Protein AF-A0A3L7AHS7-F1 (afdb_monomer)

Mean predicted aligned error: 12.75 Å

Solvent-accessible surface area (backbone atoms only — not comparable to full-atom values): 13917 Å² total; per-residue (Å²): 134,84,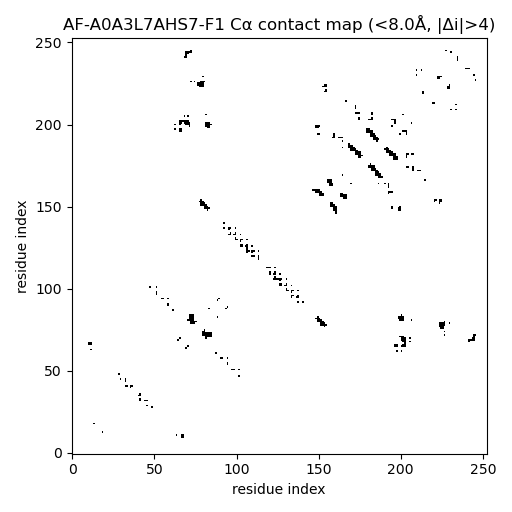80,78,88,81,76,80,73,84,77,75,72,70,52,68,64,58,53,51,54,48,55,50,52,49,52,54,54,53,58,54,49,69,74,46,88,48,68,69,59,32,51,54,49,52,54,53,48,51,52,51,50,54,49,50,50,50,48,50,50,55,59,45,47,20,75,71,63,32,52,26,67,46,90,44,90,57,23,30,27,38,17,48,47,70,67,57,48,45,54,54,50,50,43,41,48,51,48,20,52,54,28,41,52,50,14,51,55,34,41,54,57,19,60,77,64,76,45,93,42,72,62,21,52,53,27,42,52,50,18,52,52,29,45,51,48,40,53,54,48,53,66,45,65,77,46,64,60,33,45,36,36,37,72,69,25,44,33,41,68,92,48,73,46,44,61,89,43,54,68,47,80,46,75,47,88,52,101,66,40,27,24,38,41,36,28,76,84,71,50,74,48,78,45,45,17,84,61,16,34,18,28,35,66,57,54,47,49,56,54,47,51,47,65,77,36,66,90,56,29,73,38,24,41,40,46,66,61,38,49,50,55,53,36,68,76,68,73,50,86,64,79,60,76,55,79,80,75,87,85,79,132

Structure (mmCIF, N/CA/C/O backbone):
data_AF-A0A3L7AHS7-F1
#
_entry.id   AF-A0A3L7AHS7-F1
#
loop_
_atom_site.group_PDB
_atom_site.id
_atom_site.type_symbol
_atom_site.label_atom_id
_atom_site.label_alt_id
_atom_site.label_comp_id
_atom_site.label_asym_id
_atom_site.label_entity_id
_atom_site.label_seq_id
_atom_site.pdbx_PDB_ins_code
_atom_site.Cartn_x
_atom_site.Cartn_y
_atom_site.Cartn_z
_atom_site.occupancy
_atom_site.B_iso_or_equiv
_atom_site.auth_seq_id
_atom_site.auth_comp_id
_atom_site.auth_asym_id
_atom_site.auth_atom_id
_atom_site.pdbx_PDB_model_num
ATOM 1 N N . MET A 1 1 ? -9.188 -30.406 10.734 1.00 31.33 1 MET A N 1
ATOM 2 C CA . MET A 1 1 ? -7.830 -30.246 11.291 1.00 31.33 1 MET A CA 1
ATOM 3 C C . MET A 1 1 ? -7.745 -28.833 11.828 1.00 31.33 1 MET A C 1
ATOM 5 O O . MET A 1 1 ? -7.905 -27.895 11.058 1.00 31.33 1 MET A O 1
ATOM 9 N N . VAL A 1 2 ? -7.681 -28.716 13.152 1.00 26.73 2 VAL A N 1
ATOM 10 C CA . VAL A 1 2 ? -7.675 -27.451 13.897 1.00 26.73 2 VAL A CA 1
ATOM 11 C C . VAL A 1 2 ? -6.313 -26.794 13.678 1.00 26.73 2 VAL A C 1
ATOM 13 O O . VAL A 1 2 ? -5.294 -27.465 13.816 1.00 26.73 2 VAL A O 1
ATOM 16 N N . ALA A 1 3 ? -6.298 -25.534 13.247 1.00 29.81 3 ALA A N 1
ATOM 17 C CA . ALA A 1 3 ? -5.061 -24.788 13.064 1.00 29.81 3 ALA A CA 1
ATOM 18 C C . ALA A 1 3 ? -4.485 -24.452 14.444 1.00 29.81 3 ALA A C 1
ATOM 20 O O . ALA A 1 3 ? -5.167 -23.827 15.249 1.00 29.81 3 ALA A O 1
ATOM 21 N N . GLU A 1 4 ? -3.258 -24.897 14.711 1.00 31.22 4 GLU A N 1
ATOM 22 C CA . GLU A 1 4 ? -2.502 -24.512 15.900 1.00 31.22 4 GLU A CA 1
ATOM 23 C C . GLU A 1 4 ? -2.314 -22.990 15.938 1.00 31.22 4 GLU A C 1
ATOM 25 O O . GLU A 1 4 ? -1.675 -22.390 15.066 1.00 31.22 4 GLU A O 1
ATOM 30 N N . ASP A 1 5 ? -2.873 -22.372 16.974 1.00 37.81 5 ASP A N 1
ATOM 31 C CA . ASP A 1 5 ? -2.559 -21.014 17.383 1.00 37.81 5 ASP A CA 1
ATOM 32 C C . ASP A 1 5 ? -1.106 -20.959 17.871 1.00 37.81 5 ASP A C 1
ATOM 34 O O . ASP A 1 5 ? -0.746 -21.593 18.860 1.00 37.81 5 ASP A O 1
ATOM 38 N N . GLY A 1 6 ? -0.260 -20.172 17.198 1.00 38.62 6 GLY A N 1
ATOM 39 C CA . GLY A 1 6 ? 1.010 -19.726 17.786 1.00 38.62 6 GLY A CA 1
ATOM 40 C C . GLY A 1 6 ? 2.270 -19.842 16.935 1.00 38.62 6 GLY A C 1
ATOM 41 O O . GLY A 1 6 ? 3.293 -19.299 17.347 1.00 38.62 6 GLY A O 1
ATOM 42 N N . VAL A 1 7 ? 2.241 -20.454 15.748 1.00 31.47 7 VAL A N 1
ATOM 43 C CA . VAL A 1 7 ? 3.441 -20.498 14.892 1.00 31.47 7 VAL A CA 1
ATOM 44 C C . VAL A 1 7 ? 3.556 -19.195 14.083 1.00 31.47 7 VAL A C 1
ATOM 46 O O . VAL A 1 7 ? 2.676 -18.915 13.262 1.00 31.47 7 VAL A O 1
ATOM 49 N N . PRO A 1 8 ? 4.609 -18.369 14.270 1.00 37.62 8 PRO A N 1
ATOM 50 C CA . PRO A 1 8 ? 4.843 -17.218 13.406 1.00 37.62 8 PRO A CA 1
ATOM 51 C C . PRO A 1 8 ? 5.055 -17.710 11.971 1.00 37.62 8 PRO A C 1
ATOM 53 O O . PRO A 1 8 ? 5.910 -18.555 11.706 1.00 37.62 8 PRO A O 1
ATOM 56 N N . ALA A 1 9 ? 4.236 -17.206 11.047 1.00 37.50 9 ALA A N 1
ATOM 57 C CA . ALA A 1 9 ? 4.284 -17.601 9.646 1.00 37.50 9 ALA A CA 1
ATOM 58 C C . ALA A 1 9 ? 5.693 -17.375 9.059 1.00 37.50 9 ALA A C 1
ATOM 60 O O . ALA A 1 9 ? 6.327 -16.363 9.374 1.00 37.50 9 ALA A O 1
ATOM 61 N N . PRO A 1 10 ? 6.191 -18.279 8.192 1.00 35.41 10 PRO A N 1
ATOM 62 C CA . PRO A 1 10 ? 7.477 -18.097 7.541 1.00 35.41 10 PRO A CA 1
ATOM 63 C C . PRO A 1 10 ? 7.506 -16.772 6.774 1.00 35.41 10 PRO A C 1
ATOM 65 O O . PRO A 1 10 ? 6.699 -16.510 5.882 1.00 35.41 10 PRO A O 1
ATOM 68 N N . ILE A 1 11 ? 8.471 -15.952 7.175 1.00 39.16 11 ILE A N 1
ATOM 69 C CA . ILE A 1 11 ? 8.783 -14.612 6.695 1.00 39.16 11 ILE A CA 1
ATOM 70 C C . ILE A 1 11 ? 8.988 -14.619 5.177 1.00 39.16 11 ILE A C 1
ATOM 72 O O . ILE A 1 11 ? 9.831 -15.353 4.663 1.00 39.16 11 ILE A O 1
ATOM 76 N N . GLY A 1 12 ? 8.231 -13.769 4.476 1.00 39.84 12 GLY A N 1
ATOM 77 C CA . GLY A 1 12 ? 8.615 -13.154 3.204 1.00 39.84 12 GLY A CA 1
ATOM 78 C C . GLY A 1 12 ? 9.267 -14.067 2.166 1.00 39.84 12 GLY A C 1
ATOM 79 O O . GLY A 1 12 ? 10.351 -13.756 1.678 1.00 39.84 12 GLY A O 1
ATOM 80 N N . LYS A 1 13 ? 8.616 -15.160 1.760 1.00 41.12 13 LYS A N 1
ATOM 81 C CA . LYS A 1 13 ? 8.975 -15.774 0.478 1.00 41.12 13 LYS A CA 1
ATOM 82 C C . LYS A 1 13 ? 8.399 -14.889 -0.622 1.00 41.12 13 LYS A C 1
ATOM 84 O O . LYS A 1 13 ? 7.207 -14.967 -0.914 1.00 41.12 13 LYS A O 1
ATOM 89 N N . LEU A 1 14 ? 9.247 -14.057 -1.239 1.00 47.56 14 LEU A N 1
ATOM 90 C CA . LEU A 1 14 ? 9.031 -13.637 -2.628 1.00 47.56 14 LEU A CA 1
ATOM 91 C C . LEU A 1 14 ? 8.545 -14.879 -3.370 1.00 47.56 14 LEU A C 1
ATOM 93 O O . LEU A 1 14 ? 9.217 -15.913 -3.314 1.00 47.56 14 LEU A O 1
ATOM 97 N N . SER A 1 15 ? 7.354 -14.823 -3.973 1.00 54.66 15 SER A N 1
ATOM 98 C CA . SER A 1 15 ? 6.848 -15.993 -4.691 1.00 54.66 15 SER A CA 1
ATOM 99 C C . SER A 1 15 ? 7.936 -16.415 -5.678 1.00 54.66 15 SER A C 1
ATOM 101 O O . SER A 1 15 ? 8.546 -15.555 -6.313 1.00 54.66 15 SER A O 1
ATOM 103 N N . THR A 1 16 ? 8.246 -17.704 -5.786 1.00 53.75 16 THR A N 1
ATOM 104 C CA . THR A 1 16 ? 9.326 -18.191 -6.659 1.00 53.75 16 THR A CA 1
ATOM 105 C C . THR A 1 16 ? 9.217 -17.607 -8.076 1.00 53.75 16 THR A C 1
ATOM 107 O O . THR A 1 16 ? 10.229 -17.299 -8.694 1.00 53.75 16 THR A O 1
ATOM 110 N N . GLY A 1 17 ? 7.993 -17.322 -8.541 1.00 53.69 17 GLY A N 1
ATOM 111 C CA . GLY A 1 17 ? 7.728 -16.600 -9.787 1.00 53.69 17 GLY A CA 1
ATOM 112 C C . GLY A 1 17 ? 8.247 -15.155 -9.840 1.00 53.69 17 GLY A C 1
ATOM 113 O O . GLY A 1 17 ? 8.768 -14.752 -10.873 1.00 53.69 17 GLY A O 1
ATOM 114 N N . GLN A 1 18 ? 8.180 -14.380 -8.754 1.00 57.81 18 GLN A N 1
ATOM 115 C CA . GLN A 1 18 ? 8.774 -13.035 -8.686 1.00 57.81 18 GLN A CA 1
ATOM 116 C C . GLN A 1 18 ? 10.302 -13.085 -8.757 1.00 57.81 18 GLN A C 1
ATOM 118 O O . GLN A 1 18 ? 10.894 -12.283 -9.473 1.00 57.81 18 GLN A O 1
ATOM 123 N N . TYR A 1 19 ? 10.930 -14.048 -8.073 1.00 58.16 19 TYR A N 1
ATOM 124 C CA . TYR A 1 19 ? 12.378 -14.265 -8.161 1.00 58.16 19 TYR A CA 1
ATOM 125 C C . TYR A 1 19 ? 12.802 -14.666 -9.576 1.00 58.16 19 TYR A C 1
ATOM 127 O O . TYR A 1 19 ? 13.723 -14.075 -10.129 1.00 58.16 19 TYR A O 1
ATOM 135 N N . VAL A 1 20 ? 12.097 -15.621 -10.189 1.00 58.66 20 VAL A N 1
ATOM 136 C CA . VAL A 1 20 ? 12.383 -16.077 -11.556 1.00 58.66 20 VAL A CA 1
ATOM 137 C C . VAL A 1 20 ? 12.212 -14.935 -12.555 1.00 58.66 20 VAL A C 1
ATOM 139 O O . VAL A 1 20 ? 13.116 -14.699 -13.353 1.00 58.66 20 VAL A O 1
ATOM 142 N N . LEU A 1 21 ? 11.113 -14.178 -12.489 1.00 61.97 21 LEU A N 1
ATOM 143 C CA . LEU A 1 21 ? 10.881 -13.025 -13.365 1.00 61.97 21 LEU A CA 1
ATOM 144 C C . LEU A 1 21 ? 12.005 -11.985 -13.222 1.00 61.97 21 LEU A C 1
ATOM 146 O O . LEU A 1 21 ? 12.520 -11.476 -14.215 1.00 61.97 21 LEU A O 1
ATOM 150 N N . PHE A 1 22 ? 12.427 -11.722 -11.987 1.00 63.34 22 PHE A N 1
ATOM 151 C CA . PHE A 1 22 ? 13.470 -10.759 -11.658 1.00 63.34 22 PHE A CA 1
ATOM 152 C C . PHE A 1 22 ? 14.843 -11.174 -12.188 1.00 63.34 22 PHE A C 1
ATOM 154 O O . PHE A 1 22 ? 15.475 -10.419 -12.926 1.00 63.34 22 PHE A O 1
ATOM 161 N N . THR A 1 23 ? 15.278 -12.400 -11.895 1.00 65.06 23 THR A N 1
ATOM 162 C CA . THR A 1 23 ? 16.541 -12.937 -12.412 1.00 65.06 23 THR A CA 1
ATOM 163 C C . THR A 1 23 ? 16.536 -12.953 -13.942 1.00 65.06 23 THR A C 1
ATOM 165 O O . THR A 1 23 ? 17.524 -12.560 -14.560 1.00 65.06 23 THR A O 1
ATOM 168 N N . SER A 1 24 ? 15.404 -13.296 -14.564 1.00 67.75 24 SER A N 1
ATOM 169 C CA . SER A 1 24 ? 15.242 -13.274 -16.024 1.00 67.75 24 SER A CA 1
ATOM 170 C C . SER A 1 24 ? 15.424 -11.870 -16.604 1.00 67.75 24 SER A C 1
ATOM 172 O O . SER A 1 24 ? 16.185 -11.689 -17.554 1.00 67.75 24 SER A O 1
ATOM 174 N N . MET A 1 25 ? 14.771 -10.857 -16.024 1.00 65.69 25 MET A N 1
ATOM 175 C CA . MET A 1 25 ? 14.900 -9.467 -16.477 1.00 65.69 25 MET A CA 1
ATOM 176 C C . MET A 1 25 ? 16.338 -8.956 -16.345 1.00 65.69 25 MET A C 1
ATOM 178 O O . MET A 1 25 ? 16.818 -8.256 -17.236 1.00 65.69 25 MET A O 1
ATOM 182 N N . CYS A 1 26 ? 17.049 -9.342 -15.284 1.00 68.81 26 CYS A N 1
ATOM 183 C CA . CYS A 1 26 ? 18.444 -8.956 -15.086 1.00 68.81 26 CYS A CA 1
ATOM 184 C C . CYS A 1 26 ? 19.386 -9.584 -16.101 1.00 68.81 26 CYS A C 1
ATOM 186 O O . CYS A 1 26 ? 20.237 -8.887 -16.648 1.00 68.81 26 CYS A O 1
ATOM 188 N N . VAL A 1 27 ? 19.214 -10.875 -16.381 1.00 71.88 27 VAL A N 1
ATOM 189 C CA . VAL A 1 27 ? 20.011 -11.578 -17.391 1.00 71.88 27 VAL A CA 1
ATOM 190 C C . VAL A 1 27 ? 19.780 -10.951 -18.766 1.00 71.88 27 VAL A C 1
ATOM 192 O O . VAL A 1 27 ? 20.739 -10.618 -19.458 1.00 71.88 27 VAL A O 1
ATOM 195 N N . VAL A 1 28 ? 18.523 -10.690 -19.133 1.00 69.69 28 VAL A N 1
ATOM 196 C CA . VAL A 1 28 ? 18.167 -10.056 -20.411 1.00 69.69 28 VAL A CA 1
ATOM 197 C C . VAL A 1 28 ? 18.759 -8.645 -20.522 1.00 69.69 28 VAL A C 1
ATOM 199 O O . VAL A 1 28 ? 19.386 -8.312 -21.529 1.00 69.69 28 VAL A O 1
ATOM 202 N N . ALA A 1 29 ? 18.627 -7.819 -19.483 1.00 66.50 29 ALA A N 1
ATOM 203 C CA . ALA A 1 29 ? 19.164 -6.462 -19.478 1.00 66.50 29 ALA A CA 1
ATOM 204 C C . ALA A 1 29 ? 20.703 -6.425 -19.496 1.00 66.50 29 ALA A C 1
ATOM 206 O O . ALA A 1 29 ? 21.277 -5.593 -20.205 1.00 66.50 29 ALA A O 1
ATOM 207 N N . ALA A 1 30 ? 21.375 -7.334 -18.782 1.00 72.19 30 ALA A N 1
ATOM 208 C CA . ALA A 1 30 ? 22.831 -7.458 -18.789 1.00 72.19 30 ALA A CA 1
ATOM 209 C C . ALA A 1 30 ? 23.356 -7.862 -20.175 1.00 72.19 30 ALA A C 1
ATOM 211 O O . ALA A 1 30 ? 24.275 -7.227 -20.696 1.00 72.19 30 ALA A O 1
ATOM 212 N N . VAL A 1 31 ? 22.717 -8.849 -20.816 1.00 74.88 31 VAL A N 1
ATOM 213 C CA . VAL A 1 31 ? 23.038 -9.273 -22.189 1.00 74.88 31 VAL A CA 1
ATOM 214 C C . VAL A 1 31 ? 22.881 -8.107 -23.165 1.00 74.88 31 VAL A C 1
ATOM 216 O O . VAL A 1 31 ? 23.743 -7.899 -24.016 1.00 74.88 31 VAL A O 1
ATOM 219 N N . PHE A 1 32 ? 21.843 -7.279 -23.022 1.00 69.31 32 PHE A N 1
ATOM 220 C CA . PHE A 1 32 ? 21.664 -6.110 -23.884 1.00 69.31 32 PHE A CA 1
ATOM 221 C C . PHE A 1 32 ? 22.742 -5.035 -23.711 1.00 69.31 32 PHE A C 1
ATOM 223 O O . PHE A 1 32 ? 23.161 -4.447 -24.714 1.00 69.31 32 PHE A O 1
ATOM 230 N N . GLY A 1 33 ? 23.230 -4.813 -22.487 1.00 68.56 33 GLY A N 1
ATOM 231 C CA . GLY A 1 33 ? 24.302 -3.852 -22.208 1.00 68.56 33 GLY A CA 1
ATOM 232 C C . GLY A 1 33 ? 25.626 -4.201 -22.897 1.00 68.56 33 GLY A C 1
ATOM 233 O O . GLY A 1 33 ? 26.347 -3.31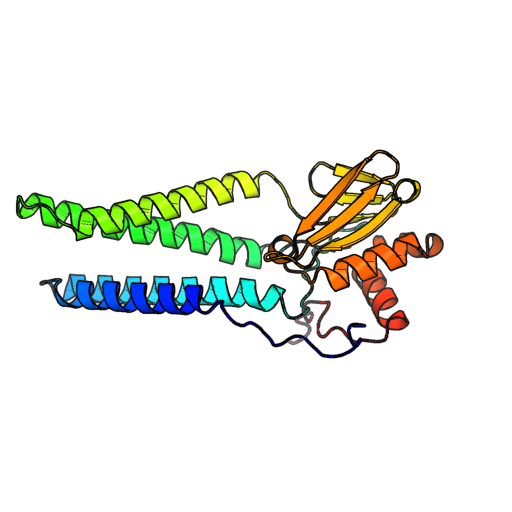0 -23.347 1.00 68.56 33 GLY A O 1
ATOM 234 N N . ILE A 1 34 ? 25.922 -5.495 -23.069 1.00 74.19 34 ILE A N 1
ATOM 235 C CA . ILE A 1 34 ? 27.154 -5.974 -23.724 1.00 74.19 34 ILE A CA 1
ATOM 236 C C . ILE A 1 34 ? 27.220 -5.535 -25.195 1.00 74.19 34 ILE A C 1
ATOM 238 O O . ILE A 1 34 ? 28.292 -5.183 -25.693 1.00 74.19 34 ILE A O 1
ATOM 242 N N . VAL A 1 35 ? 26.073 -5.494 -25.875 1.00 74.69 35 VAL A N 1
ATOM 243 C CA . VAL A 1 35 ? 25.966 -5.259 -27.325 1.00 74.69 35 VAL A CA 1
ATOM 244 C C . VAL A 1 35 ? 25.841 -3.766 -27.679 1.00 74.69 35 VAL A C 1
ATOM 246 O O . VAL A 1 35 ? 25.648 -3.407 -28.840 1.00 74.69 35 VAL A O 1
ATOM 249 N N . ILE A 1 36 ? 25.900 -2.860 -26.700 1.00 73.06 36 ILE A N 1
ATOM 250 C CA . ILE A 1 36 ? 25.983 -1.415 -26.954 1.00 73.06 36 ILE A CA 1
ATOM 251 C C . ILE A 1 36 ? 27.412 -1.106 -27.427 1.00 73.06 36 ILE A C 1
ATOM 253 O O . ILE A 1 36 ? 28.343 -1.428 -26.713 1.00 73.06 36 ILE A O 1
ATOM 257 N N . PRO A 1 37 ? 27.657 -0.504 -28.598 1.00 69.56 37 PRO A N 1
ATOM 258 C CA . PRO A 1 37 ? 29.028 -0.339 -29.101 1.00 69.56 37 PRO A CA 1
ATOM 259 C C . PRO A 1 37 ? 29.807 0.801 -28.422 1.00 69.56 37 PRO A C 1
ATOM 261 O O . PRO A 1 37 ? 31.025 0.725 -28.304 1.00 69.56 37 PRO A O 1
ATOM 264 N N . SER A 1 38 ? 29.125 1.849 -27.949 1.00 79.50 38 SER A N 1
ATOM 265 C CA . SER A 1 38 ? 29.767 3.010 -27.315 1.00 79.50 38 SER A CA 1
ATOM 266 C C . SER A 1 38 ? 30.039 2.770 -25.828 1.00 79.50 38 SER A C 1
ATOM 268 O O . SER A 1 38 ? 29.121 2.445 -25.076 1.00 79.50 38 SER A O 1
A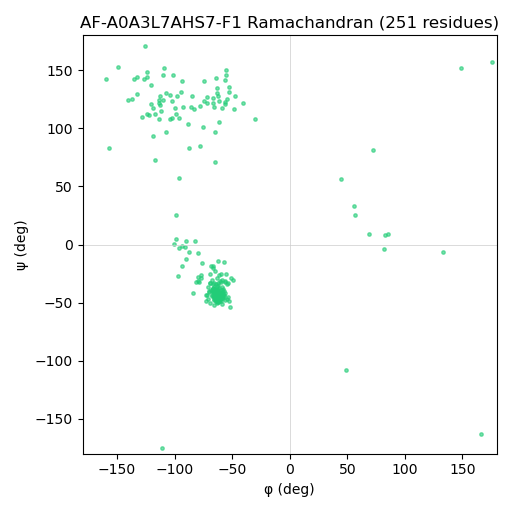TOM 270 N N . ALA A 1 39 ? 31.283 2.991 -25.387 1.00 76.12 39 ALA A N 1
ATOM 271 C CA . ALA A 1 39 ? 31.679 2.874 -23.982 1.00 76.12 39 ALA A CA 1
ATOM 272 C C . ALA A 1 39 ? 30.914 3.854 -23.073 1.00 76.12 39 ALA A C 1
ATOM 274 O O . ALA A 1 39 ? 30.422 3.456 -22.020 1.00 76.12 39 ALA A O 1
ATOM 275 N N . ALA A 1 40 ? 30.722 5.102 -23.512 1.00 71.06 40 ALA A N 1
ATOM 276 C CA . ALA A 1 40 ? 29.949 6.095 -22.763 1.00 71.06 40 ALA A CA 1
ATOM 277 C C . ALA A 1 40 ? 28.473 5.681 -22.613 1.00 71.06 40 ALA A C 1
ATOM 279 O O . ALA A 1 40 ? 27.896 5.783 -21.531 1.00 71.06 40 ALA A O 1
ATOM 280 N N . ALA A 1 41 ? 27.876 5.133 -23.677 1.00 69.19 41 ALA A N 1
ATOM 281 C CA . ALA A 1 41 ? 26.505 4.628 -23.635 1.00 69.19 41 ALA A CA 1
ATOM 282 C C . ALA A 1 41 ? 26.372 3.358 -22.776 1.00 69.19 41 ALA A C 1
ATOM 284 O O . ALA A 1 41 ? 25.352 3.187 -22.112 1.00 69.19 41 ALA A O 1
ATOM 285 N N . LYS A 1 42 ? 27.399 2.493 -22.737 1.00 72.69 42 LYS A N 1
ATOM 286 C CA . LYS A 1 42 ? 27.455 1.347 -21.814 1.00 72.69 42 LYS A CA 1
ATOM 287 C C . LYS A 1 42 ? 27.449 1.807 -20.361 1.00 72.69 42 LYS A C 1
ATOM 289 O O . LYS A 1 42 ? 26.657 1.287 -19.584 1.00 72.69 42 LYS A O 1
ATOM 294 N N . VAL A 1 43 ? 28.298 2.774 -20.004 1.00 74.88 43 VAL A N 1
ATOM 295 C CA . VAL A 1 43 ? 28.374 3.299 -18.631 1.00 74.88 43 VAL A CA 1
ATOM 296 C C . VAL A 1 43 ? 27.020 3.865 -18.211 1.00 74.88 43 VAL A C 1
ATOM 298 O O . VAL A 1 43 ? 26.482 3.439 -17.197 1.00 74.88 43 VAL A O 1
ATOM 301 N N . LEU A 1 44 ? 26.411 4.735 -19.022 1.00 71.06 44 LEU A N 1
ATOM 302 C CA . LEU A 1 44 ? 25.082 5.285 -18.725 1.00 71.06 44 LEU A CA 1
ATOM 303 C C . LEU A 1 44 ? 24.009 4.196 -18.592 1.00 71.06 44 LEU A C 1
ATOM 305 O O . LEU A 1 44 ? 23.197 4.246 -17.669 1.00 71.06 44 LEU A O 1
ATOM 309 N N . TYR A 1 45 ? 24.025 3.194 -19.474 1.00 73.62 45 TYR A N 1
ATOM 310 C CA . TYR A 1 45 ? 23.083 2.078 -19.436 1.00 73.62 45 TYR A CA 1
ATOM 311 C C . TYR A 1 45 ? 23.216 1.244 -18.159 1.00 73.62 45 TYR A C 1
ATOM 313 O O . TYR A 1 45 ? 22.218 1.014 -17.480 1.00 73.62 45 TYR A O 1
ATOM 321 N N . PHE A 1 46 ? 24.431 0.817 -17.805 1.00 75.44 46 PHE A N 1
ATOM 322 C CA . PHE A 1 46 ? 24.658 0.009 -16.607 1.00 75.44 46 PHE A CA 1
ATOM 323 C C . PHE A 1 46 ? 24.376 0.797 -15.324 1.00 75.44 46 PHE A C 1
ATOM 325 O O . PHE A 1 46 ? 23.752 0.251 -14.418 1.00 75.44 46 PHE A O 1
ATOM 332 N N . SER A 1 47 ? 24.728 2.084 -15.262 1.00 72.31 47 SER A N 1
ATOM 333 C CA . SER A 1 47 ? 24.398 2.950 -14.122 1.00 72.31 47 SER A CA 1
ATOM 334 C C . SER A 1 47 ? 22.888 3.090 -13.923 1.00 72.31 47 SER A C 1
ATOM 336 O O . SER A 1 47 ? 22.385 2.912 -12.814 1.00 72.31 47 SER A O 1
ATOM 338 N N . ALA A 1 48 ? 22.140 3.348 -14.999 1.00 68.19 48 ALA A N 1
ATOM 339 C CA . ALA A 1 48 ? 20.684 3.452 -14.939 1.00 68.19 48 ALA A CA 1
ATOM 340 C C . ALA A 1 48 ? 20.009 2.096 -14.659 1.00 68.19 48 ALA A C 1
ATOM 342 O O . ALA A 1 48 ? 19.012 2.047 -13.941 1.00 68.19 48 ALA A O 1
ATOM 343 N N . PHE A 1 49 ? 20.574 0.989 -15.151 1.00 72.25 49 PHE A N 1
ATOM 344 C CA . PHE A 1 49 ? 20.117 -0.362 -14.828 1.00 72.25 49 PHE A CA 1
ATOM 345 C C . PHE A 1 49 ? 20.299 -0.692 -13.339 1.00 72.25 49 PHE A C 1
ATOM 347 O O . PHE A 1 49 ? 19.360 -1.167 -12.703 1.00 72.25 49 PHE A O 1
ATOM 354 N N . VAL A 1 50 ? 21.465 -0.387 -12.760 1.00 74.56 50 VAL A N 1
ATOM 355 C CA . VAL A 1 50 ? 21.737 -0.580 -11.325 1.00 74.56 50 VAL A CA 1
ATOM 356 C C . VAL A 1 50 ? 20.817 0.292 -10.470 1.00 74.56 50 VAL A C 1
ATOM 358 O O . VAL A 1 50 ? 20.239 -0.203 -9.504 1.00 74.56 50 VAL A O 1
ATOM 361 N N . ALA A 1 51 ? 20.618 1.559 -10.842 1.00 68.00 51 ALA A N 1
ATOM 362 C CA . ALA A 1 51 ? 19.708 2.458 -10.133 1.00 68.00 51 ALA A CA 1
ATOM 363 C C . ALA A 1 51 ? 18.255 1.951 -10.165 1.00 68.00 51 ALA A C 1
ATOM 365 O O . ALA A 1 51 ? 17.596 1.893 -9.127 1.00 68.00 51 ALA A O 1
ATOM 366 N N . PHE A 1 52 ? 17.773 1.515 -11.334 1.00 70.56 52 PHE A N 1
ATOM 367 C CA . PHE A 1 52 ? 16.449 0.909 -11.485 1.00 70.56 52 PHE A CA 1
ATOM 368 C C . PHE A 1 52 ? 16.302 -0.355 -10.627 1.00 70.56 52 PHE A C 1
ATOM 370 O O . PHE A 1 52 ? 15.299 -0.528 -9.938 1.00 70.56 52 PHE A O 1
ATOM 377 N N . PHE A 1 53 ? 17.320 -1.214 -10.623 1.00 72.38 53 PHE A N 1
ATOM 378 C CA . PHE A 1 53 ? 17.343 -2.454 -9.855 1.00 72.38 53 PHE A CA 1
ATOM 379 C C . PHE A 1 53 ? 17.305 -2.208 -8.345 1.00 72.38 53 PHE A C 1
ATOM 381 O O . PHE A 1 53 ? 16.491 -2.807 -7.642 1.00 72.38 53 PHE A O 1
ATOM 388 N N . TYR A 1 54 ? 18.132 -1.285 -7.851 1.00 68.00 54 TYR A N 1
ATOM 389 C CA . TYR A 1 54 ? 18.158 -0.897 -6.442 1.00 68.00 54 TYR A CA 1
ATOM 390 C C . TYR A 1 54 ? 16.799 -0.359 -5.986 1.00 68.00 54 TYR A C 1
ATOM 392 O O . TYR A 1 54 ? 16.263 -0.760 -4.952 1.00 68.00 54 TYR A O 1
ATOM 400 N N . LEU A 1 55 ? 16.198 0.495 -6.809 1.00 66.38 55 LEU A N 1
ATOM 401 C CA . LEU A 1 55 ? 14.905 1.095 -6.536 1.00 66.38 55 LEU A CA 1
ATOM 402 C C . LEU A 1 55 ? 13.778 0.044 -6.552 1.00 66.38 55 LEU A C 1
ATOM 404 O O . LEU A 1 55 ? 12.894 0.069 -5.700 1.00 66.38 55 LEU A O 1
ATOM 408 N N . PHE A 1 56 ? 13.840 -0.941 -7.448 1.00 69.62 56 PHE A N 1
ATOM 409 C CA . PHE A 1 56 ? 12.875 -2.042 -7.502 1.00 69.62 56 PHE A CA 1
ATOM 410 C C . PHE A 1 56 ? 13.005 -3.010 -6.311 1.00 69.62 56 PHE A C 1
ATOM 412 O O . PHE A 1 56 ? 11.989 -3.417 -5.743 1.00 69.62 56 PHE A O 1
ATOM 419 N N . ILE A 1 57 ? 14.232 -3.330 -5.874 1.00 70.50 57 ILE A N 1
ATOM 420 C CA . ILE A 1 57 ? 14.481 -4.088 -4.633 1.00 70.50 57 ILE A CA 1
ATOM 421 C C . ILE A 1 57 ? 13.890 -3.352 -3.438 1.00 70.50 57 ILE A C 1
ATOM 423 O O . ILE A 1 57 ? 13.212 -3.965 -2.616 1.00 70.50 57 ILE A O 1
ATOM 427 N N . LEU A 1 58 ? 14.110 -2.042 -3.351 1.00 66.44 58 LEU A N 1
ATOM 428 C CA . LEU A 1 58 ? 13.600 -1.220 -2.264 1.00 66.44 58 LEU A CA 1
ATOM 429 C C . LEU A 1 58 ? 12.065 -1.249 -2.206 1.00 66.44 58 LEU A C 1
ATOM 431 O O . LEU A 1 58 ? 11.496 -1.437 -1.133 1.00 66.44 58 LEU A O 1
ATOM 435 N N . LEU A 1 59 ? 11.387 -1.160 -3.356 1.00 65.94 59 LEU A N 1
ATOM 436 C CA . LEU A 1 59 ? 9.927 -1.295 -3.449 1.00 65.94 59 LEU A CA 1
ATOM 437 C C . LEU A 1 59 ? 9.429 -2.662 -2.964 1.00 65.94 59 LEU A C 1
ATOM 439 O O . LEU A 1 59 ? 8.424 -2.741 -2.254 1.00 65.94 59 LEU A O 1
ATOM 443 N N . ILE A 1 60 ? 10.114 -3.741 -3.345 1.00 67.44 60 ILE A N 1
ATOM 444 C CA . ILE A 1 60 ? 9.782 -5.102 -2.905 1.00 67.44 60 ILE A CA 1
ATOM 445 C C . ILE A 1 60 ? 10.010 -5.249 -1.401 1.00 67.44 60 ILE A C 1
ATOM 447 O O . ILE A 1 60 ? 9.139 -5.758 -0.700 1.00 67.44 60 ILE A O 1
ATOM 451 N N . TYR A 1 61 ? 11.153 -4.782 -0.901 1.00 65.75 61 TYR A N 1
ATOM 452 C CA . TYR A 1 61 ? 11.495 -4.823 0.515 1.00 65.75 61 TYR A CA 1
ATOM 453 C C . TYR A 1 61 ? 10.452 -4.087 1.359 1.00 65.75 61 TYR A C 1
ATOM 455 O O . TYR A 1 61 ? 9.962 -4.651 2.334 1.00 65.75 61 TYR A O 1
ATOM 463 N N . ILE A 1 62 ? 10.040 -2.883 0.945 1.00 61.81 62 ILE A N 1
ATOM 464 C CA . ILE A 1 62 ? 8.974 -2.121 1.608 1.00 61.81 62 ILE A CA 1
ATOM 465 C C . ILE A 1 62 ? 7.665 -2.922 1.606 1.00 61.81 62 ILE A C 1
ATOM 467 O O . ILE A 1 62 ? 7.058 -3.089 2.659 1.00 61.81 62 ILE A O 1
ATOM 471 N N . ASN A 1 63 ? 7.251 -3.478 0.461 1.00 60.59 63 ASN A N 1
ATOM 472 C CA . ASN A 1 63 ? 6.016 -4.267 0.375 1.00 60.59 63 ASN A CA 1
ATOM 473 C C . ASN A 1 63 ? 6.047 -5.539 1.245 1.00 60.59 63 ASN A C 1
ATOM 475 O O . ASN A 1 63 ? 5.018 -5.923 1.799 1.00 60.59 63 ASN A O 1
ATOM 479 N N . ASN A 1 64 ? 7.207 -6.184 1.374 1.00 59.53 64 ASN A N 1
ATOM 480 C CA . ASN A 1 64 ? 7.378 -7.384 2.193 1.00 59.53 64 ASN A CA 1
ATOM 481 C C . ASN A 1 64 ? 7.496 -7.057 3.689 1.00 59.53 64 ASN A C 1
ATOM 483 O O . ASN A 1 64 ? 7.008 -7.825 4.512 1.00 59.53 64 ASN A O 1
ATOM 487 N N . ARG A 1 65 ? 8.077 -5.906 4.059 1.00 57.19 65 ARG A N 1
ATOM 488 C CA . ARG A 1 65 ? 8.113 -5.410 5.447 1.00 57.19 65 ARG A CA 1
ATOM 489 C C . ARG A 1 65 ? 6.714 -5.220 6.026 1.00 57.19 65 ARG A C 1
ATOM 491 O O . ARG A 1 65 ? 6.507 -5.588 7.175 1.00 57.19 65 ARG A O 1
ATOM 498 N N . VAL A 1 66 ? 5.749 -4.772 5.217 1.00 51.84 66 VAL A N 1
ATOM 499 C CA . VAL A 1 66 ? 4.328 -4.651 5.609 1.00 51.84 66 VAL A CA 1
ATOM 500 C C . VAL A 1 66 ? 3.764 -5.968 6.157 1.00 51.84 66 VAL A C 1
ATOM 502 O O . VAL A 1 66 ? 2.898 -5.969 7.026 1.00 51.84 66 VAL A O 1
ATOM 505 N N . GLN A 1 67 ? 4.238 -7.103 5.637 1.00 50.31 67 GLN A N 1
ATOM 506 C CA . GLN A 1 67 ? 3.764 -8.432 6.028 1.00 50.31 67 GLN A CA 1
ATOM 507 C C . GLN A 1 67 ? 4.376 -8.919 7.352 1.00 50.31 67 GLN A C 1
ATOM 509 O O . GLN A 1 67 ? 3.967 -9.963 7.851 1.00 50.31 67 GLN A O 1
ATOM 514 N N . LEU A 1 68 ? 5.346 -8.189 7.920 1.00 48.72 68 LEU A N 1
ATOM 515 C CA . LEU A 1 68 ? 6.119 -8.584 9.104 1.00 48.72 68 LEU A CA 1
ATOM 516 C C . LEU A 1 68 ? 5.625 -7.949 10.414 1.00 48.72 68 LEU A C 1
ATOM 518 O O . LEU A 1 68 ? 6.402 -7.819 11.356 1.00 48.72 68 LEU A O 1
ATOM 522 N N . GLY A 1 69 ? 4.348 -7.568 10.499 1.00 47.75 69 GLY A N 1
ATOM 523 C CA . GLY A 1 69 ? 3.760 -7.073 11.750 1.00 47.75 69 GLY A CA 1
ATOM 524 C C . GLY A 1 69 ? 4.019 -5.593 12.047 1.00 47.75 69 GLY A C 1
ATOM 525 O O . GLY A 1 69 ? 3.691 -5.131 13.134 1.00 47.75 69 GLY A O 1
ATOM 526 N N . THR A 1 70 ? 4.598 -4.833 11.113 1.00 52.41 70 THR A N 1
ATOM 527 C CA . THR A 1 70 ? 4.760 -3.379 11.272 1.00 52.41 70 THR A CA 1
ATOM 528 C C . THR A 1 70 ? 3.424 -2.672 11.080 1.00 52.41 70 THR A C 1
ATOM 530 O O . THR A 1 70 ? 2.670 -3.037 10.178 1.00 52.41 70 THR A O 1
ATOM 533 N N . VAL A 1 71 ? 3.150 -1.648 11.887 1.00 56.72 71 VAL A N 1
ATOM 534 C CA . VAL A 1 71 ? 1.947 -0.813 11.798 1.00 56.72 71 VAL A CA 1
ATOM 535 C C . VAL A 1 71 ? 2.360 0.597 11.400 1.00 56.72 71 VAL A C 1
ATOM 537 O O . VAL A 1 71 ? 3.169 1.225 12.071 1.00 56.72 71 VAL A O 1
ATOM 540 N N . SER A 1 72 ? 1.789 1.118 10.319 1.00 61.12 72 SER A N 1
ATOM 541 C CA . SER A 1 72 ? 1.946 2.520 9.939 1.00 61.12 72 SER A CA 1
ATOM 542 C C . SER A 1 72 ? 0.750 3.316 10.454 1.00 61.12 72 SER A C 1
ATOM 544 O O . SER A 1 72 ? -0.374 3.184 9.954 1.00 61.12 72 SER A O 1
ATOM 546 N N . VAL A 1 73 ? 0.998 4.136 11.473 1.00 59.62 73 VAL A N 1
ATOM 547 C CA . VAL A 1 73 ? 0.011 5.036 12.074 1.00 59.62 73 VAL A CA 1
ATOM 548 C C . VAL A 1 73 ? 0.302 6.450 11.593 1.00 59.62 73 VAL A C 1
ATOM 550 O O . VAL A 1 73 ? 1.435 6.918 11.664 1.00 59.62 73 VAL A O 1
ATOM 553 N N . VAL A 1 74 ? -0.714 7.140 11.081 1.00 60.28 74 VAL A N 1
ATOM 554 C CA . VAL A 1 74 ? -0.614 8.568 10.763 1.00 60.28 74 VAL A CA 1
ATOM 555 C C . VAL A 1 74 ? -1.348 9.324 11.854 1.00 60.28 74 VAL A C 1
ATOM 557 O O . VAL A 1 74 ? -2.576 9.287 11.908 1.00 60.28 74 VAL A O 1
ATOM 560 N N . GLN A 1 75 ? -0.606 10.003 12.722 1.00 61.06 75 GLN A N 1
ATOM 561 C CA . GLN A 1 75 ? -1.202 10.811 13.777 1.00 61.06 75 GLN A CA 1
ATOM 562 C C . GLN A 1 75 ? -1.953 11.998 13.160 1.00 61.06 75 GLN A C 1
ATOM 564 O O . GLN A 1 75 ? -1.393 12.800 12.410 1.00 61.06 75 GLN A O 1
ATOM 569 N N . LYS A 1 76 ? -3.250 12.096 13.452 1.00 60.72 76 LYS A N 1
ATOM 570 C CA . LYS A 1 76 ? -4.075 13.271 13.168 1.00 60.72 76 LYS A CA 1
ATOM 571 C C . LYS A 1 76 ? -4.938 13.510 14.400 1.00 60.72 76 LYS A C 1
ATOM 573 O O . LYS A 1 76 ? -5.622 12.584 14.826 1.00 60.72 76 LYS A O 1
ATOM 578 N N . MET A 1 77 ? -4.886 14.720 14.964 1.00 58.72 77 MET A N 1
ATOM 579 C CA . MET A 1 77 ? -5.637 15.069 16.178 1.00 58.72 77 MET A CA 1
ATOM 580 C C . MET A 1 77 ? -7.099 14.611 16.074 1.00 58.72 77 MET A C 1
ATOM 582 O O . MET A 1 77 ? -7.767 14.914 15.082 1.00 58.72 77 MET A O 1
ATOM 586 N N . GLY A 1 78 ? -7.571 13.873 17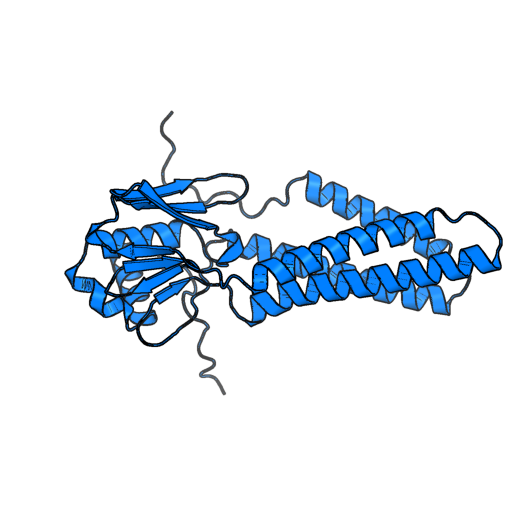.083 1.00 67.12 78 GLY A N 1
ATOM 587 C CA . GLY A 1 78 ? -8.958 13.411 17.167 1.00 67.12 78 GLY A CA 1
ATOM 588 C C . GLY A 1 78 ? -9.274 12.102 16.432 1.00 67.12 78 GLY A C 1
ATOM 589 O O . GLY A 1 78 ? -10.451 11.772 16.293 1.00 67.12 78 GLY A O 1
ATOM 590 N N . SER A 1 79 ? -8.277 11.362 15.927 1.00 79.19 79 SER A N 1
ATOM 591 C CA . SER A 1 79 ? -8.519 10.057 15.294 1.00 79.19 79 SER A CA 1
ATOM 592 C C . SER A 1 79 ? -7.284 9.156 15.237 1.00 79.19 79 SER A C 1
ATOM 594 O O . SER A 1 79 ? -6.195 9.612 14.879 1.00 79.19 79 SER A O 1
ATOM 596 N N . LEU A 1 80 ? -7.473 7.852 15.435 1.00 83.25 80 LEU A N 1
ATOM 597 C CA . LEU A 1 80 ? -6.459 6.838 15.154 1.00 83.25 80 LEU A CA 1
ATOM 598 C C . LEU A 1 80 ? -6.547 6.433 13.679 1.00 83.25 80 LEU A C 1
ATOM 600 O O . LEU A 1 80 ? -7.570 5.915 13.229 1.00 83.25 80 LEU A O 1
ATOM 604 N N . ARG A 1 81 ? -5.478 6.649 12.906 1.00 82.38 81 ARG A N 1
ATOM 605 C CA . ARG A 1 81 ? -5.465 6.337 11.470 1.00 82.38 81 ARG A CA 1
ATOM 606 C C . ARG A 1 81 ? -4.389 5.327 11.098 1.00 82.38 81 ARG A C 1
ATOM 608 O O . ARG A 1 81 ? -3.200 5.611 11.198 1.00 82.38 81 ARG A O 1
ATOM 615 N N . PHE A 1 82 ? -4.816 4.206 10.523 1.00 81.25 82 PHE A N 1
ATOM 616 C CA . PHE A 1 82 ? -3.947 3.256 9.832 1.00 81.25 82 PHE A CA 1
ATOM 617 C C . PHE A 1 82 ? -3.823 3.661 8.367 1.00 81.25 82 PHE A C 1
ATOM 619 O O . PHE A 1 82 ? -4.742 3.458 7.568 1.00 81.25 82 PHE A O 1
ATOM 626 N N . ALA A 1 83 ? -2.696 4.258 8.001 1.00 74.31 83 ALA A N 1
ATOM 627 C CA . ALA A 1 83 ? -2.422 4.682 6.637 1.00 74.31 83 ALA A CA 1
ATOM 628 C C . ALA A 1 83 ? -0.925 4.613 6.351 1.00 74.31 83 ALA A C 1
ATOM 630 O O . ALA A 1 83 ? -0.096 4.785 7.243 1.00 74.31 83 ALA A O 1
ATOM 631 N N . GLN A 1 84 ? -0.581 4.411 5.081 1.00 69.19 84 GLN A N 1
ATOM 632 C CA . GLN A 1 84 ? 0.808 4.427 4.650 1.00 69.19 84 GLN A CA 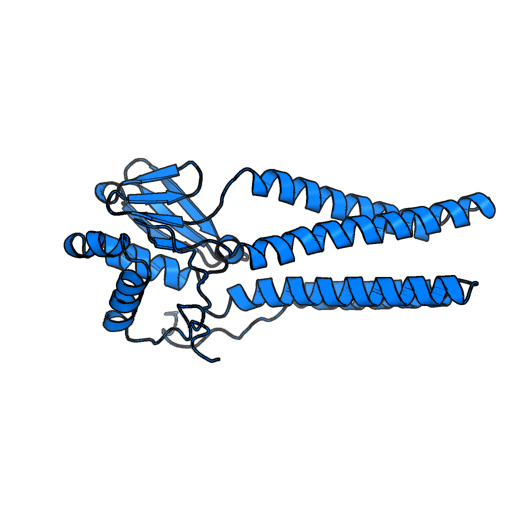1
ATOM 633 C C . GLN A 1 84 ? 1.412 5.819 4.893 1.00 69.19 84 GLN A C 1
ATOM 635 O O . GLN A 1 84 ? 0.817 6.821 4.483 1.00 69.19 84 GLN A O 1
ATOM 640 N N . SER A 1 85 ? 2.585 5.875 5.529 1.00 64.94 85 SER A N 1
ATOM 641 C CA . SER A 1 85 ? 3.320 7.125 5.757 1.00 64.94 85 SER A CA 1
ATOM 642 C C . SER A 1 85 ? 3.573 7.885 4.450 1.00 64.94 85 SER A C 1
ATOM 644 O O . SER A 1 85 ? 3.719 7.279 3.385 1.00 64.94 85 SER A O 1
ATOM 646 N N . TRP A 1 86 ? 3.654 9.218 4.523 1.00 62.03 86 TRP A N 1
ATOM 647 C CA . TRP A 1 86 ? 3.958 10.070 3.365 1.00 62.03 86 TRP A CA 1
ATOM 648 C C . TRP A 1 86 ? 5.248 9.634 2.659 1.00 62.03 86 TRP A C 1
ATOM 650 O O . TRP A 1 86 ? 5.259 9.464 1.442 1.00 62.03 86 TRP A O 1
ATOM 660 N N . LEU A 1 87 ? 6.306 9.353 3.426 1.00 59.56 87 LEU A N 1
ATOM 661 C CA . LEU A 1 87 ? 7.579 8.874 2.888 1.00 59.56 87 LEU A CA 1
ATOM 662 C C . LEU A 1 87 ? 7.432 7.507 2.203 1.00 59.56 87 LEU A C 1
ATOM 664 O O . LEU A 1 87 ? 7.970 7.299 1.119 1.00 59.56 87 LEU A O 1
ATOM 668 N N . GLY A 1 88 ? 6.651 6.591 2.784 1.00 63.41 88 GLY A N 1
ATOM 669 C CA . GLY A 1 88 ? 6.354 5.298 2.174 1.00 63.41 88 GLY A CA 1
ATOM 670 C C . GLY A 1 88 ? 5.570 5.434 0.867 1.00 63.41 88 GLY A C 1
ATOM 671 O O . GLY A 1 88 ? 5.844 4.707 -0.088 1.00 63.41 88 GLY A O 1
ATOM 672 N N . GLN A 1 89 ? 4.612 6.362 0.802 1.00 66.75 89 GLN A N 1
ATOM 673 C CA . GLN A 1 89 ? 3.875 6.676 -0.425 1.00 66.75 89 GLN A CA 1
ATOM 674 C C . GLN A 1 89 ? 4.804 7.284 -1.481 1.00 66.75 89 GLN A C 1
ATOM 676 O O . GLN A 1 89 ? 4.783 6.843 -2.627 1.00 66.75 89 GLN A O 1
ATOM 681 N N . LEU A 1 90 ? 5.664 8.230 -1.099 1.00 65.19 90 LEU A N 1
ATOM 682 C CA . LEU A 1 90 ? 6.611 8.889 -1.996 1.00 65.19 90 LEU A CA 1
ATOM 683 C C . LEU A 1 90 ? 7.647 7.909 -2.550 1.00 65.19 90 LEU A C 1
ATOM 685 O O . LEU A 1 90 ? 7.888 7.904 -3.750 1.00 65.19 90 LEU A O 1
ATOM 689 N N . MET A 1 91 ? 8.190 7.018 -1.723 1.00 65.12 91 MET A N 1
ATOM 690 C CA . MET A 1 91 ? 9.098 5.959 -2.177 1.00 65.12 91 MET A CA 1
ATOM 691 C C . MET A 1 91 ? 8.397 4.998 -3.137 1.00 65.12 91 MET A C 1
ATOM 693 O O . MET A 1 91 ? 8.934 4.668 -4.195 1.00 65.12 91 MET A O 1
ATOM 697 N N . ARG A 1 92 ? 7.165 4.586 -2.808 1.00 67.00 92 ARG A N 1
ATOM 698 C CA . ARG A 1 92 ? 6.391 3.655 -3.635 1.00 67.00 92 ARG A CA 1
ATOM 699 C C . ARG A 1 92 ? 6.018 4.249 -4.988 1.00 67.00 92 ARG A C 1
ATOM 701 O O . ARG A 1 92 ? 6.179 3.593 -6.011 1.00 67.00 92 ARG A O 1
ATOM 708 N N . TYR A 1 93 ? 5.509 5.473 -4.995 1.00 73.06 93 TYR A N 1
ATOM 709 C CA . TYR A 1 93 ? 5.005 6.138 -6.193 1.00 73.06 93 TYR A CA 1
ATOM 710 C C . TYR A 1 93 ? 6.115 6.821 -6.985 1.00 73.06 93 TYR A C 1
ATOM 712 O O . TYR A 1 93 ? 6.175 6.663 -8.201 1.00 73.06 93 TYR A O 1
ATOM 720 N N . GLY A 1 94 ? 7.042 7.492 -6.304 1.00 68.88 94 GLY A N 1
ATOM 721 C CA . GLY A 1 94 ? 8.243 8.063 -6.906 1.00 68.88 94 GLY A CA 1
ATOM 722 C C . GLY A 1 94 ? 9.079 6.993 -7.596 1.00 68.88 94 GLY A C 1
ATOM 723 O O . GLY A 1 94 ? 9.535 7.202 -8.714 1.00 68.88 94 GLY A O 1
ATOM 724 N N . GLY A 1 95 ? 9.169 5.797 -7.012 1.00 71.44 95 GLY A N 1
ATOM 725 C CA . GLY A 1 95 ? 9.831 4.669 -7.648 1.00 71.44 95 GLY A CA 1
ATOM 726 C C . GLY A 1 95 ? 9.209 4.229 -8.978 1.00 71.44 95 GLY A C 1
ATOM 727 O O . GLY A 1 95 ? 9.916 3.993 -9.957 1.00 71.44 95 GLY A O 1
ATOM 728 N N . VAL A 1 96 ? 7.877 4.170 -9.040 1.00 75.19 96 VAL A N 1
ATOM 729 C CA . VAL A 1 96 ? 7.142 3.838 -10.273 1.00 75.19 96 VAL A CA 1
ATOM 730 C C . VAL A 1 96 ? 7.343 4.920 -11.339 1.00 75.19 96 VAL A C 1
ATOM 732 O O . VAL A 1 96 ? 7.554 4.589 -12.505 1.00 75.19 96 VAL A O 1
ATOM 735 N N . VAL A 1 97 ? 7.342 6.197 -10.945 1.00 78.62 97 VAL A N 1
ATOM 736 C CA . VAL A 1 97 ? 7.597 7.329 -11.852 1.00 78.62 97 VAL A CA 1
ATOM 737 C C . VAL A 1 97 ? 9.025 7.289 -12.395 1.00 78.62 97 VAL A C 1
ATOM 739 O O . VAL A 1 97 ? 9.214 7.398 -13.604 1.00 78.62 97 VAL A O 1
ATOM 742 N N . VAL A 1 98 ? 10.027 7.063 -11.539 1.00 77.31 98 VAL A N 1
ATOM 743 C CA . VAL A 1 98 ? 11.425 6.910 -11.972 1.00 77.31 98 VAL A CA 1
ATOM 744 C C . VAL A 1 98 ? 11.548 5.743 -12.951 1.00 77.31 98 VAL A C 1
ATOM 746 O O . VAL A 1 98 ? 12.124 5.913 -14.021 1.00 77.31 98 VAL A O 1
ATOM 749 N N . GLY A 1 99 ? 10.931 4.595 -12.655 1.00 73.62 99 GLY A N 1
ATOM 750 C CA . GLY A 1 99 ? 10.892 3.449 -13.567 1.00 73.62 99 GLY A CA 1
ATOM 751 C C . GLY A 1 99 ? 10.283 3.777 -14.935 1.00 73.62 99 GLY A C 1
ATOM 752 O O . GLY A 1 99 ? 10.850 3.402 -15.965 1.00 73.62 99 GLY A O 1
ATOM 753 N N . ALA A 1 100 ? 9.176 4.525 -14.969 1.00 80.62 100 ALA A N 1
ATOM 754 C CA . ALA A 1 100 ? 8.544 4.981 -16.209 1.00 80.62 100 ALA A CA 1
ATOM 755 C C . ALA A 1 100 ? 9.468 5.898 -17.019 1.00 80.62 100 ALA A C 1
ATOM 757 O O . ALA A 1 100 ? 9.654 5.692 -18.220 1.00 80.62 100 ALA A O 1
ATOM 758 N N . VAL A 1 101 ? 10.104 6.872 -16.368 1.00 78.12 101 VAL A N 1
ATOM 759 C CA . VAL A 1 101 ? 11.034 7.801 -17.023 1.00 78.12 101 VAL A CA 1
ATOM 760 C C . VAL A 1 101 ? 12.251 7.050 -17.564 1.00 78.12 101 VAL A C 1
ATOM 762 O O . VAL A 1 101 ? 12.578 7.190 -18.741 1.00 78.12 101 VAL A O 1
ATOM 765 N N . THR A 1 102 ? 12.885 6.195 -16.760 1.00 76.25 102 THR A N 1
ATOM 766 C CA . THR A 1 102 ? 14.070 5.426 -17.166 1.00 76.25 102 THR A CA 1
ATOM 767 C C . THR A 1 102 ? 13.777 4.507 -18.351 1.00 76.25 102 THR A C 1
ATOM 769 O O . THR A 1 102 ? 14.528 4.496 -19.326 1.00 76.25 102 THR A O 1
ATOM 772 N N . THR A 1 103 ? 12.666 3.767 -18.315 1.00 76.38 103 THR A N 1
ATOM 773 C CA . THR A 1 103 ? 12.276 2.881 -19.427 1.00 76.38 103 THR A CA 1
ATOM 774 C C . THR A 1 103 ? 11.918 3.660 -20.692 1.00 76.38 103 THR A C 1
ATOM 776 O O . THR A 1 103 ? 12.270 3.224 -21.786 1.00 76.38 103 THR A O 1
ATOM 779 N N . THR A 1 104 ? 11.323 4.849 -20.560 1.00 79.56 104 THR A N 1
ATOM 780 C CA . THR A 1 104 ? 11.047 5.753 -21.691 1.00 79.56 104 THR A CA 1
ATOM 781 C C . THR A 1 104 ? 12.336 6.277 -22.326 1.00 79.56 104 THR A C 1
ATOM 783 O O . THR A 1 104 ? 12.468 6.256 -23.549 1.00 79.56 104 THR A O 1
ATOM 786 N N . VAL A 1 105 ? 13.321 6.687 -21.519 1.00 78.12 105 VAL A N 1
ATOM 787 C CA . VAL A 1 105 ? 14.639 7.117 -22.017 1.00 78.12 105 VAL A CA 1
ATOM 788 C C . VAL A 1 105 ? 15.323 5.979 -22.774 1.00 78.12 105 VAL A C 1
ATOM 790 O O . VAL A 1 105 ? 15.828 6.185 -23.877 1.00 78.12 105 VAL A O 1
ATOM 793 N N . PHE A 1 106 ? 15.292 4.756 -22.240 1.00 74.81 106 PHE A N 1
ATOM 794 C CA . PHE A 1 106 ? 15.852 3.598 -22.937 1.00 74.81 106 PHE A CA 1
ATOM 795 C C . PHE A 1 106 ? 15.108 3.249 -24.225 1.00 74.81 106 PHE A C 1
ATOM 797 O O . PHE A 1 106 ? 15.758 2.918 -25.219 1.00 74.81 106 PHE A O 1
ATOM 804 N N . ALA A 1 107 ? 13.779 3.371 -24.248 1.00 78.88 107 ALA A N 1
ATOM 805 C CA . ALA A 1 107 ? 12.992 3.201 -25.464 1.00 78.88 107 ALA A CA 1
ATOM 806 C C . ALA A 1 107 ? 13.406 4.224 -26.527 1.00 78.88 107 ALA A C 1
ATOM 808 O O . ALA A 1 107 ? 13.695 3.842 -27.658 1.00 78.88 107 ALA A O 1
ATOM 809 N N . PHE A 1 108 ? 13.538 5.498 -26.150 1.00 78.94 108 PHE A N 1
ATOM 810 C CA . PHE A 1 108 ? 13.965 6.561 -27.056 1.00 78.94 108 PHE A CA 1
ATOM 811 C C . PHE A 1 108 ? 15.366 6.309 -27.631 1.00 78.94 108 PHE A C 1
ATOM 813 O O . PHE A 1 108 ? 15.559 6.373 -28.843 1.00 78.94 108 PHE A O 1
ATOM 820 N N . LEU A 1 109 ? 16.342 5.940 -26.794 1.00 76.69 109 LEU A N 1
ATOM 821 C CA . LEU A 1 109 ? 17.697 5.600 -27.249 1.00 76.69 109 LEU A CA 1
ATOM 822 C C . LEU A 1 109 ? 17.704 4.375 -28.182 1.00 76.69 109 LEU A C 1
ATOM 824 O O . LEU A 1 109 ? 18.430 4.336 -29.182 1.00 76.69 109 LEU A O 1
ATOM 828 N N . ALA A 1 110 ? 16.879 3.370 -27.885 1.00 75.25 110 ALA A N 1
ATOM 829 C CA . ALA A 1 110 ? 16.758 2.168 -28.699 1.00 75.25 110 ALA A CA 1
ATOM 830 C C . ALA A 1 110 ? 16.057 2.429 -30.046 1.00 75.25 110 ALA A C 1
ATOM 832 O O . ALA A 1 110 ? 16.464 1.845 -31.048 1.00 75.25 110 ALA A O 1
ATOM 833 N N . ILE A 1 111 ? 15.051 3.309 -30.092 1.00 78.88 111 ILE A N 1
ATOM 834 C CA . ILE A 1 111 ? 14.369 3.731 -31.328 1.00 78.88 111 ILE A CA 1
ATOM 835 C C . ILE A 1 111 ? 15.311 4.569 -32.191 1.00 78.88 111 ILE A C 1
ATOM 837 O O . ILE A 1 111 ? 15.504 4.250 -33.362 1.00 78.88 111 ILE A O 1
ATOM 841 N N . SER A 1 112 ? 15.956 5.584 -31.613 1.00 71.69 112 SER A N 1
ATOM 842 C CA . SER A 1 112 ? 16.877 6.470 -32.335 1.00 71.69 112 SER A CA 1
ATOM 843 C C . SER A 1 112 ? 18.041 5.693 -32.953 1.00 71.69 112 SER A C 1
ATOM 845 O O . SER A 1 112 ? 18.386 5.893 -34.115 1.00 71.69 112 SER A O 1
ATOM 847 N N . SER A 1 113 ? 18.610 4.727 -32.224 1.00 71.94 113 SER A N 1
ATOM 848 C CA . SER A 1 113 ? 19.663 3.861 -32.774 1.00 71.94 113 SER A CA 1
ATOM 849 C C . SER A 1 113 ? 19.175 2.916 -33.882 1.00 71.94 113 SER A C 1
ATOM 851 O O . SER A 1 113 ? 19.947 2.599 -34.787 1.00 71.94 113 SER A O 1
ATOM 853 N N . ALA A 1 114 ? 17.913 2.483 -33.843 1.00 73.06 114 ALA A N 1
ATOM 854 C CA . ALA A 1 114 ? 17.299 1.647 -34.874 1.00 73.06 114 ALA A CA 1
ATOM 855 C C . ALA A 1 114 ? 17.007 2.433 -36.159 1.00 73.06 114 ALA A C 1
ATOM 857 O O . ALA A 1 114 ? 17.325 1.964 -37.252 1.00 73.06 114 ALA A O 1
ATOM 858 N N . GLN A 1 115 ? 16.469 3.651 -36.018 1.00 71.56 115 GLN A N 1
ATOM 859 C CA . GLN A 1 115 ? 16.198 4.568 -37.127 1.00 71.56 115 GLN A CA 1
ATOM 860 C C . GLN A 1 115 ? 17.475 4.921 -37.888 1.00 71.56 115 GLN A C 1
ATOM 862 O O . GLN A 1 115 ? 17.502 4.802 -39.108 1.00 71.56 115 GLN A O 1
ATOM 867 N N . VAL A 1 116 ? 18.559 5.258 -37.178 1.00 71.50 116 VAL A N 1
ATOM 868 C CA . VAL A 1 116 ? 19.867 5.552 -37.797 1.00 71.50 116 VAL A CA 1
ATOM 869 C C . VAL A 1 116 ? 20.404 4.360 -38.595 1.00 71.50 116 VAL A C 1
ATOM 871 O O . VAL A 1 116 ? 21.076 4.541 -39.604 1.00 71.50 116 VAL A O 1
ATOM 874 N N . ARG A 1 117 ? 20.105 3.131 -38.166 1.00 72.75 117 ARG A N 1
ATOM 875 C CA . ARG A 1 117 ? 20.550 1.903 -38.839 1.00 72.75 117 ARG A CA 1
ATOM 876 C C . ARG A 1 117 ? 19.565 1.388 -39.887 1.00 72.75 117 ARG A C 1
ATOM 878 O O . ARG A 1 117 ? 19.847 0.352 -40.479 1.00 72.75 117 ARG A O 1
ATOM 885 N N . GLY A 1 118 ? 18.410 2.034 -40.071 1.00 71.88 118 GLY A N 1
ATOM 886 C CA . GLY A 1 118 ? 17.359 1.588 -40.992 1.00 71.88 118 GLY A CA 1
ATOM 887 C C . GLY A 1 118 ? 16.846 0.167 -40.724 1.00 71.88 118 GLY A C 1
ATOM 888 O O . GLY A 1 118 ? 16.393 -0.502 -41.647 1.00 71.88 118 GLY A O 1
ATOM 889 N N . THR A 1 119 ? 16.958 -0.333 -39.489 1.00 75.19 119 THR A N 1
ATOM 890 C CA . THR A 1 119 ? 16.678 -1.739 -39.151 1.00 75.19 119 THR A CA 1
ATOM 891 C C . THR A 1 119 ? 15.631 -1.866 -38.055 1.00 75.19 119 THR A C 1
ATOM 893 O O . THR A 1 119 ? 15.526 -1.031 -37.156 1.00 75.19 119 THR 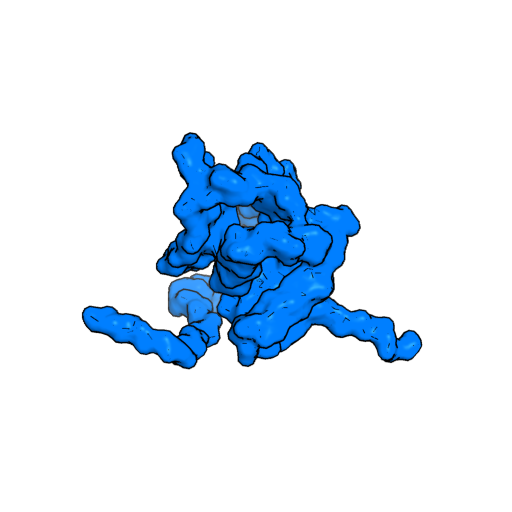A O 1
ATOM 896 N N . PHE A 1 120 ? 14.857 -2.952 -38.109 1.00 73.31 120 PHE A N 1
ATOM 897 C CA . PHE A 1 120 ? 13.928 -3.303 -37.042 1.00 73.31 120 PHE A CA 1
ATOM 898 C C . PHE A 1 120 ? 14.698 -3.668 -35.765 1.00 73.31 120 PHE A C 1
ATOM 900 O O . PHE A 1 120 ? 15.571 -4.536 -35.775 1.00 73.31 120 PHE A O 1
ATOM 907 N N . SER A 1 121 ? 14.366 -3.015 -34.650 1.00 76.88 121 SER A N 1
ATOM 908 C CA . SER A 1 121 ? 15.041 -3.221 -33.368 1.00 76.88 121 SER A CA 1
ATOM 909 C C . SER A 1 121 ? 14.103 -3.854 -32.351 1.00 76.88 121 SER A C 1
ATOM 911 O O . SER A 1 121 ? 13.234 -3.197 -31.780 1.00 76.88 121 SER A O 1
ATOM 913 N N . VAL A 1 122 ? 14.348 -5.129 -32.046 1.00 73.69 122 VAL A N 1
ATOM 914 C CA . VAL A 1 122 ? 13.654 -5.858 -30.969 1.00 73.69 122 VAL A CA 1
ATOM 915 C C . VAL A 1 122 ? 13.803 -5.137 -29.619 1.00 73.69 122 VAL A C 1
ATOM 917 O O . VAL A 1 122 ? 12.882 -5.138 -28.806 1.00 73.69 122 VAL A O 1
ATOM 920 N N . ARG A 1 123 ? 14.928 -4.441 -29.389 1.00 68.88 123 ARG A N 1
ATOM 921 C CA . ARG A 1 123 ? 15.164 -3.648 -28.166 1.00 68.88 123 ARG A CA 1
ATOM 922 C C . ARG A 1 123 ? 14.212 -2.470 -28.052 1.00 68.88 123 ARG A C 1
ATOM 924 O O . ARG A 1 123 ? 13.691 -2.220 -26.971 1.00 68.88 123 ARG A O 1
ATOM 931 N N . ALA A 1 124 ? 13.994 -1.762 -29.159 1.00 75.56 124 ALA A N 1
ATOM 932 C CA . ALA A 1 124 ? 13.076 -0.632 -29.203 1.00 75.56 124 ALA A CA 1
ATOM 933 C C . ALA A 1 124 ? 11.657 -1.077 -28.830 1.00 75.56 124 ALA A C 1
ATOM 935 O O . ALA A 1 124 ? 11.006 -0.426 -28.017 1.00 75.56 124 ALA A O 1
ATOM 936 N N . VAL A 1 125 ? 11.221 -2.230 -29.346 1.00 75.94 125 VAL A N 1
ATOM 937 C CA . VAL A 1 125 ? 9.910 -2.812 -29.031 1.00 75.94 125 VAL A CA 1
ATOM 938 C C . VAL A 1 125 ? 9.807 -3.193 -27.552 1.00 75.94 125 VAL A C 1
ATOM 940 O O . VAL A 1 125 ? 8.852 -2.793 -26.891 1.00 75.94 125 VAL A O 1
ATOM 943 N N . LEU A 1 126 ? 10.802 -3.899 -27.003 1.00 75.00 126 LEU A N 1
ATOM 944 C CA . LEU A 1 126 ? 10.794 -4.320 -25.598 1.00 75.00 126 LEU A CA 1
ATOM 945 C C . LEU A 1 126 ? 10.781 -3.132 -24.629 1.00 75.00 126 LEU A C 1
ATOM 947 O O . LEU A 1 126 ? 9.945 -3.090 -23.730 1.00 75.00 126 LEU A O 1
ATOM 951 N N . PHE A 1 127 ? 11.665 -2.147 -24.814 1.00 77.50 127 PHE A N 1
ATOM 952 C CA . PHE A 1 127 ? 11.688 -0.971 -23.941 1.00 77.50 127 PHE A CA 1
ATOM 953 C C . PHE A 1 127 ? 10.426 -0.119 -24.079 1.00 77.50 127 PHE A C 1
ATOM 955 O O . PHE A 1 127 ? 9.957 0.411 -23.077 1.00 77.50 127 PHE A O 1
ATOM 962 N N . SER A 1 128 ? 9.830 -0.042 -25.273 1.00 77.00 128 SER A N 1
ATOM 963 C CA . SER A 1 128 ? 8.544 0.642 -25.465 1.00 77.00 128 SER A CA 1
ATOM 964 C C . SER A 1 128 ? 7.403 -0.079 -24.744 1.00 77.00 128 SER A C 1
ATOM 966 O O . SER A 1 128 ? 6.586 0.567 -24.093 1.00 77.00 128 SER A O 1
ATOM 968 N N . ALA A 1 129 ? 7.369 -1.416 -24.786 1.00 75.62 129 ALA A N 1
ATOM 969 C CA . ALA A 1 129 ? 6.395 -2.209 -24.039 1.00 75.62 129 ALA A CA 1
ATOM 970 C C . ALA A 1 129 ? 6.559 -2.031 -22.518 1.00 75.62 129 ALA A C 1
ATOM 972 O O . ALA A 1 129 ? 5.570 -1.844 -21.810 1.00 75.62 129 ALA A O 1
ATOM 973 N N . PHE A 1 130 ? 7.799 -2.010 -22.013 1.00 76.56 130 PHE A N 1
ATOM 974 C CA . PHE A 1 130 ? 8.067 -1.706 -20.604 1.00 76.56 130 PHE A CA 1
ATOM 975 C C . PHE A 1 130 ? 7.675 -0.276 -20.232 1.00 76.56 130 PH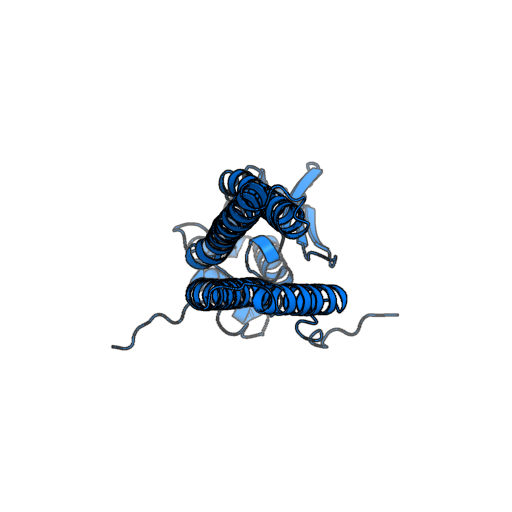E A C 1
ATOM 977 O O . PHE A 1 130 ? 7.045 -0.083 -19.195 1.00 76.56 130 PHE A O 1
ATOM 984 N N . ALA A 1 131 ? 7.986 0.714 -21.071 1.00 79.12 131 ALA A N 1
ATOM 985 C CA . ALA A 1 131 ? 7.582 2.097 -20.842 1.00 79.12 131 ALA A CA 1
ATOM 986 C C . ALA A 1 131 ? 6.055 2.210 -20.741 1.00 79.12 131 ALA A C 1
ATOM 988 O O . ALA A 1 131 ? 5.550 2.788 -19.784 1.00 79.12 131 ALA A O 1
ATOM 989 N N . LEU A 1 132 ? 5.310 1.580 -21.657 1.00 81.94 132 LEU A N 1
ATOM 990 C CA . LEU A 1 132 ? 3.846 1.527 -21.602 1.00 81.94 132 LEU A CA 1
ATOM 991 C C . LEU A 1 132 ? 3.334 0.855 -20.323 1.00 81.94 132 LEU A C 1
ATOM 993 O O . LEU A 1 132 ? 2.409 1.366 -19.696 1.00 81.94 132 LEU A O 1
ATOM 997 N N . PHE A 1 133 ? 3.950 -0.251 -19.901 1.00 80.94 133 PHE A N 1
ATOM 998 C CA . PHE A 1 133 ? 3.600 -0.921 -18.649 1.00 80.94 133 PHE A CA 1
ATOM 999 C C . PHE A 1 133 ? 3.807 -0.009 -17.430 1.00 80.94 133 PHE A C 1
ATOM 1001 O O . PHE A 1 133 ? 2.906 0.127 -16.599 1.00 80.94 133 PHE A O 1
ATOM 1008 N N . PHE A 1 134 ? 4.960 0.659 -17.332 1.00 77.38 134 PHE A N 1
ATOM 1009 C CA . PHE A 1 134 ? 5.256 1.563 -16.220 1.00 77.38 134 PHE A CA 1
ATOM 1010 C C . PHE A 1 134 ? 4.386 2.820 -16.243 1.00 77.38 134 PHE A C 1
ATOM 1012 O O . PHE A 1 134 ? 3.897 3.220 -15.192 1.00 77.38 134 PHE A O 1
ATOM 1019 N N . TRP A 1 135 ? 4.108 3.405 -17.409 1.00 83.56 135 TRP A N 1
ATOM 1020 C CA . TRP A 1 135 ? 3.154 4.512 -17.527 1.00 83.56 135 TRP A CA 1
ATOM 1021 C C . TRP A 1 135 ? 1.729 4.086 -17.164 1.00 83.56 135 TRP A C 1
ATOM 1023 O O . TRP A 1 135 ? 1.036 4.823 -16.464 1.00 83.56 135 TRP A O 1
ATOM 1033 N N . GLY A 1 136 ? 1.308 2.873 -17.530 1.00 82.62 136 GLY A N 1
ATOM 1034 C CA . GLY A 1 136 ? 0.056 2.283 -17.054 1.00 82.62 136 GLY A CA 1
ATOM 1035 C C . GLY A 1 136 ? 0.025 2.142 -15.529 1.00 82.62 136 GLY A C 1
ATOM 1036 O O . GLY A 1 136 ? -0.979 2.471 -14.894 1.00 82.62 136 GLY A O 1
ATOM 1037 N N . ALA A 1 137 ? 1.144 1.743 -14.917 1.00 77.75 137 ALA A N 1
ATOM 1038 C CA . ALA A 1 137 ? 1.288 1.711 -13.465 1.00 77.75 137 ALA A CA 1
ATOM 1039 C C . ALA A 1 137 ? 1.247 3.119 -12.841 1.00 77.75 137 ALA A C 1
ATOM 1041 O O . ALA A 1 137 ? 0.596 3.288 -11.812 1.00 77.75 137 ALA A O 1
ATOM 1042 N N . VAL A 1 138 ? 1.855 4.137 -13.467 1.00 80.62 138 VAL A N 1
ATOM 1043 C CA . VAL A 1 138 ? 1.768 5.549 -13.038 1.00 80.62 138 VAL A CA 1
ATOM 1044 C C . VAL A 1 138 ? 0.323 6.043 -13.083 1.00 80.62 138 VAL A C 1
ATOM 1046 O O . VAL A 1 138 ? -0.149 6.617 -12.106 1.00 80.62 138 VAL A O 1
ATOM 1049 N N . VAL A 1 139 ? -0.416 5.787 -14.166 1.00 81.81 139 VAL A N 1
ATOM 1050 C CA . VAL A 1 139 ? -1.844 6.141 -14.262 1.00 81.81 139 VAL A CA 1
ATOM 1051 C C . VAL A 1 139 ? -2.647 5.417 -13.181 1.00 81.81 139 VAL A C 1
ATOM 1053 O O . VAL A 1 139 ? -3.461 6.035 -12.493 1.00 81.81 139 VAL A O 1
ATOM 1056 N N . GLY A 1 140 ? -2.370 4.129 -12.963 1.00 74.19 140 GLY A N 1
ATOM 1057 C CA . GLY A 1 140 ? -2.945 3.361 -11.862 1.00 74.19 140 GLY A CA 1
ATOM 1058 C C . GLY A 1 140 ? -2.694 4.025 -10.507 1.00 74.19 140 GLY A C 1
ATOM 1059 O O . GLY A 1 140 ? -3.631 4.204 -9.730 1.00 74.19 140 GLY A O 1
ATOM 1060 N N . VAL A 1 141 ? -1.459 4.455 -10.249 1.00 72.00 141 VAL A N 1
ATOM 1061 C CA . VAL A 1 141 ? -1.057 5.198 -9.047 1.00 72.00 141 VAL A CA 1
ATOM 1062 C C . VAL A 1 141 ? -1.788 6.538 -8.932 1.00 72.00 141 VAL A C 1
ATOM 1064 O O . VAL A 1 141 ? -2.319 6.831 -7.865 1.00 72.00 141 VAL A O 1
ATOM 1067 N N . LEU A 1 142 ? -1.888 7.328 -10.002 1.00 74.19 142 LEU A N 1
ATOM 1068 C CA . LEU A 1 142 ? -2.582 8.622 -9.999 1.00 74.19 142 LEU A CA 1
ATOM 1069 C C . LEU A 1 142 ? -4.065 8.470 -9.644 1.00 74.19 142 LEU A C 1
ATOM 1071 O O . LEU A 1 142 ? -4.569 9.177 -8.774 1.00 74.19 142 LEU A O 1
ATOM 1075 N N . VAL A 1 143 ? -4.749 7.480 -10.222 1.00 71.31 143 VAL A N 1
ATOM 1076 C CA . VAL A 1 143 ? -6.140 7.143 -9.861 1.00 71.31 143 VAL A CA 1
ATOM 1077 C C . VAL A 1 143 ? -6.255 6.737 -8.387 1.00 71.31 143 VAL A C 1
ATOM 1079 O O . VAL A 1 143 ? -7.283 6.954 -7.742 1.00 71.31 143 VAL A O 1
ATOM 1082 N N . HIS A 1 144 ? -5.206 6.129 -7.838 1.00 64.38 144 HIS A N 1
ATOM 1083 C CA . HIS A 1 144 ? -5.158 5.700 -6.447 1.00 64.38 144 HIS A CA 1
ATOM 1084 C C . HIS A 1 144 ? -4.843 6.845 -5.478 1.00 64.38 144 HIS A C 1
ATOM 1086 O O . HIS A 1 144 ? -5.380 6.828 -4.375 1.00 64.38 144 HIS A O 1
ATOM 1092 N N . LEU A 1 145 ? -4.058 7.847 -5.884 1.00 64.88 145 LEU A N 1
ATOM 1093 C CA . LEU A 1 145 ? -3.755 9.043 -5.090 1.00 64.88 145 LEU A CA 1
ATOM 1094 C C . LEU A 1 145 ? -5.002 9.895 -4.812 1.00 64.88 145 LEU A C 1
ATOM 1096 O O . LEU A 1 145 ? -5.137 10.439 -3.721 1.00 64.88 145 LEU A O 1
ATOM 1100 N N . VAL A 1 146 ? -5.954 9.941 -5.750 1.00 59.91 146 VAL A N 1
ATOM 1101 C CA . VAL A 1 146 ? -7.238 10.656 -5.582 1.00 59.91 146 VAL A CA 1
ATOM 1102 C C . VAL A 1 146 ? -8.129 10.015 -4.504 1.00 59.91 146 VAL A C 1
ATOM 1104 O O . VAL A 1 146 ? -9.046 10.647 -3.986 1.00 59.91 146 VAL A O 1
ATOM 1107 N N . LYS A 1 147 ? -7.867 8.759 -4.125 1.00 57.53 147 LYS A N 1
ATOM 1108 C 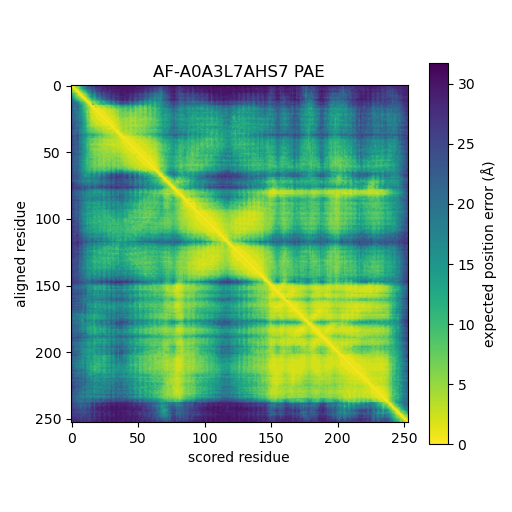CA . LYS A 1 147 ? -8.589 8.061 -3.056 1.00 57.53 147 LYS A CA 1
ATOM 1109 C C . LYS A 1 147 ? -7.663 7.953 -1.843 1.00 57.53 147 LYS A C 1
ATOM 1111 O O . LYS A 1 147 ? -6.869 7.016 -1.809 1.00 57.53 147 LYS A O 1
ATOM 1116 N N . PRO A 1 148 ? -7.736 8.850 -0.840 1.00 53.47 148 PRO A N 1
ATOM 1117 C CA . PRO A 1 148 ? -6.942 8.700 0.373 1.00 53.47 148 PRO A CA 1
ATOM 1118 C C . PRO A 1 148 ? -7.343 7.391 1.061 1.00 53.47 148 PRO A C 1
ATOM 1120 O O . PRO A 1 148 ? -8.433 7.268 1.614 1.00 53.47 148 PRO A O 1
ATOM 1123 N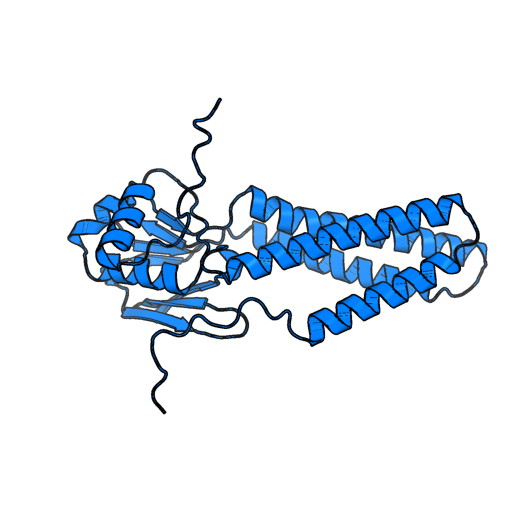 N . ARG A 1 149 ? -6.475 6.381 0.965 1.00 67.19 149 ARG A N 1
ATOM 1124 C CA . ARG A 1 149 ? -6.710 5.054 1.538 1.00 67.19 149 ARG A CA 1
ATOM 1125 C C . ARG A 1 149 ? -6.096 4.966 2.921 1.00 67.19 149 ARG A C 1
ATOM 1127 O O . ARG A 1 149 ? -5.020 5.503 3.182 1.00 67.19 149 ARG A O 1
ATOM 1134 N N . GLY A 1 150 ? -6.822 4.305 3.801 1.00 73.56 150 GLY A N 1
ATOM 1135 C CA . GLY A 1 150 ? -6.492 4.184 5.206 1.00 73.56 150 GLY A CA 1
ATOM 1136 C C . GLY A 1 150 ? -7.762 4.075 6.025 1.00 73.56 150 GLY A C 1
ATOM 1137 O O . GLY A 1 150 ? -8.806 4.579 5.615 1.00 73.56 150 GLY A O 1
ATOM 1138 N N . VAL A 1 151 ? -7.655 3.408 7.163 1.00 85.38 151 VAL A N 1
ATOM 1139 C CA . VAL A 1 151 ? -8.754 3.292 8.120 1.00 85.38 151 VAL A CA 1
ATOM 1140 C C . VAL A 1 151 ? -8.582 4.379 9.141 1.00 85.38 151 VAL A C 1
ATOM 1142 O O . VAL A 1 151 ? -7.490 4.544 9.676 1.00 85.38 151 VAL A O 1
ATOM 1145 N N . ILE A 1 152 ? -9.651 5.106 9.395 1.00 88.44 152 ILE A N 1
ATOM 1146 C CA . ILE A 1 152 ? -9.732 6.128 10.420 1.00 88.44 152 ILE A CA 1
ATOM 1147 C C . ILE A 1 152 ? -10.729 5.614 11.449 1.00 88.44 152 ILE A C 1
ATOM 1149 O O . ILE A 1 152 ? -11.871 5.313 11.107 1.00 88.44 152 ILE A O 1
ATOM 1153 N N . LEU A 1 153 ? -10.279 5.491 12.688 1.00 89.19 153 LEU A N 1
ATOM 1154 C CA . LEU A 1 153 ? -11.102 5.175 13.838 1.00 89.19 153 LEU A CA 1
ATOM 1155 C C . LEU A 1 153 ? -11.325 6.481 14.597 1.00 89.19 153 LEU A C 1
ATOM 1157 O O . LEU A 1 153 ? -10.371 7.170 14.964 1.00 89.19 153 LEU A O 1
ATOM 1161 N N . THR A 1 154 ? -12.588 6.824 14.801 1.00 89.31 154 THR A N 1
ATOM 1162 C CA . THR A 1 154 ? -13.023 7.969 15.603 1.00 89.31 154 THR A CA 1
ATOM 1163 C C . THR A 1 154 ? -13.998 7.494 16.670 1.00 89.31 154 THR A C 1
ATOM 1165 O O . THR A 1 154 ? -14.481 6.362 16.623 1.00 89.31 154 THR A O 1
ATOM 1168 N N . GLU A 1 155 ? -14.354 8.366 17.608 1.00 88.12 155 GLU A N 1
ATOM 1169 C CA . GLU A 1 155 ? -15.408 8.071 18.587 1.00 88.12 155 GLU A CA 1
ATOM 1170 C C . GLU A 1 155 ? -16.747 7.709 17.925 1.00 88.12 155 GLU A C 1
ATOM 1172 O O . GLU A 1 155 ? -17.488 6.872 18.432 1.00 88.12 155 GLU A O 1
ATOM 1177 N N . ALA A 1 156 ? -17.037 8.301 16.761 1.00 87.19 156 ALA A N 1
ATOM 1178 C CA . ALA A 1 156 ? -18.289 8.096 16.041 1.00 87.19 156 ALA A CA 1
ATOM 1179 C C . ALA A 1 156 ? -18.328 6.787 15.235 1.00 87.19 156 ALA A C 1
ATOM 1181 O O . ALA A 1 156 ? -19.407 6.243 14.998 1.00 87.19 156 ALA A O 1
ATOM 1182 N N . GLY A 1 157 ? -17.183 6.273 14.781 1.00 88.38 157 GLY A N 1
ATOM 1183 C CA . GLY A 1 157 ? -17.164 5.066 13.962 1.00 88.38 157 GLY A CA 1
ATOM 1184 C C . GLY A 1 157 ? -15.847 4.796 13.254 1.00 88.38 157 GLY A C 1
ATOM 1185 O O . GLY A 1 157 ? -14.794 5.355 13.561 1.00 88.38 157 GLY A O 1
ATOM 1186 N N . VAL A 1 158 ? -15.943 3.931 12.250 1.00 89.44 158 VAL A N 1
ATOM 1187 C CA . VAL A 1 158 ? -14.831 3.509 11.402 1.00 89.44 158 VAL A CA 1
ATOM 1188 C C . VAL A 1 158 ? -15.062 4.027 9.989 1.00 89.44 158 VAL A C 1
ATOM 1190 O O . VAL A 1 158 ? -16.118 3.798 9.395 1.00 89.44 158 VAL A O 1
ATOM 1193 N N . ALA A 1 159 ? -14.071 4.709 9.424 1.00 86.44 159 ALA A N 1
ATOM 1194 C CA . ALA A 1 159 ? -14.137 5.269 8.082 1.00 86.44 159 ALA A CA 1
ATOM 1195 C C . ALA A 1 159 ? -12.954 4.836 7.209 1.00 86.44 159 ALA A C 1
ATOM 1197 O O . ALA A 1 159 ? -11.816 4.749 7.664 1.00 86.44 159 ALA A O 1
ATOM 1198 N N . GLU A 1 160 ? -13.217 4.599 5.927 1.00 85.06 160 GLU A N 1
ATOM 1199 C CA . GLU A 1 160 ? -12.210 4.380 4.890 1.00 85.06 160 GLU A CA 1
ATOM 1200 C C . GLU A 1 160 ? -12.660 5.080 3.606 1.00 85.06 160 GLU A C 1
ATOM 1202 O O . GLU A 1 160 ? -13.751 4.827 3.084 1.00 85.06 160 GLU A O 1
ATOM 1207 N N . ALA A 1 161 ? -11.807 5.959 3.076 1.00 77.06 161 ALA A N 1
ATOM 1208 C CA . ALA A 1 161 ? -12.108 6.780 1.906 1.00 77.06 161 ALA A CA 1
ATOM 1209 C C . ALA A 1 161 ? -13.478 7.490 2.020 1.00 77.06 161 ALA A C 1
ATOM 1211 O O . ALA A 1 161 ? -13.617 8.429 2.796 1.00 77.06 161 ALA A O 1
ATOM 1212 N N . TRP A 1 162 ? -14.479 7.044 1.253 1.00 75.31 162 TRP A N 1
ATOM 1213 C CA . TRP A 1 162 ? -15.825 7.637 1.183 1.00 75.31 162 TRP A CA 1
ATOM 1214 C C . TRP A 1 162 ? -16.873 6.878 2.005 1.00 75.31 162 TRP A C 1
ATOM 1216 O O . TRP A 1 162 ? -18.051 7.222 1.977 1.00 75.31 162 TRP A O 1
ATOM 1226 N N . THR A 1 163 ? -16.472 5.803 2.683 1.00 83.50 163 THR A N 1
ATOM 1227 C CA . THR A 1 163 ? -17.380 4.935 3.435 1.00 83.50 163 THR A CA 1
ATOM 1228 C C . THR A 1 163 ? -17.126 5.110 4.921 1.00 83.50 163 THR A C 1
ATOM 1230 O O . THR A 1 163 ? -16.006 4.908 5.379 1.00 83.50 163 THR A O 1
ATOM 1233 N N . ALA A 1 164 ? -18.172 5.449 5.670 1.00 88.31 164 ALA A N 1
ATOM 1234 C CA . ALA A 1 164 ? -18.159 5.479 7.126 1.00 88.31 164 ALA A CA 1
ATOM 1235 C C . ALA A 1 164 ? -19.222 4.520 7.669 1.00 88.31 164 ALA A C 1
ATOM 1237 O O . ALA A 1 164 ? -20.341 4.455 7.144 1.00 88.31 164 ALA A O 1
ATOM 1238 N N . ILE A 1 165 ? -18.852 3.765 8.699 1.00 91.00 165 ILE A N 1
ATOM 1239 C CA . ILE A 1 165 ? -19.719 2.843 9.425 1.00 91.00 165 ILE A CA 1
ATOM 1240 C C . ILE A 1 165 ? -19.671 3.247 10.907 1.00 91.00 165 ILE A C 1
ATOM 1242 O O . ILE A 1 165 ? -18.615 3.124 11.530 1.00 91.00 165 ILE A O 1
ATOM 1246 N N . PRO A 1 166 ? -20.785 3.757 11.459 1.00 93.19 166 PRO A N 1
ATOM 1247 C CA . PRO A 1 166 ? -20.951 3.969 12.894 1.00 93.19 166 PRO A CA 1
ATOM 1248 C C . PRO A 1 166 ? -20.719 2.685 13.696 1.00 93.19 166 PRO A C 1
ATOM 1250 O O . PRO A 1 166 ? -21.047 1.601 13.210 1.00 93.19 166 PRO A O 1
ATOM 1253 N N . TRP A 1 167 ? -20.166 2.794 14.907 1.00 93.38 167 TRP A N 1
ATOM 1254 C CA . TRP A 1 167 ? -19.814 1.628 15.734 1.00 93.38 167 TRP A CA 1
ATOM 1255 C C . TRP A 1 167 ? -21.000 0.703 16.028 1.00 93.38 167 TRP A C 1
ATOM 1257 O O . TRP A 1 167 ? -20.857 -0.514 15.971 1.00 93.38 167 TRP A O 1
ATOM 1267 N N . ASP A 1 168 ? -22.170 1.276 16.297 1.00 92.38 168 ASP A N 1
ATOM 1268 C CA . ASP A 1 168 ? -23.439 0.586 16.562 1.00 92.38 168 ASP A CA 1
ATOM 1269 C C . ASP A 1 168 ? -23.963 -0.204 15.356 1.00 92.38 168 ASP A C 1
ATOM 1271 O O . ASP A 1 168 ? -24.724 -1.157 15.504 1.00 92.38 168 ASP A O 1
ATOM 1275 N N . LEU A 1 169 ? -23.538 0.169 14.149 1.00 92.88 169 LEU A N 1
ATOM 1276 C CA . LEU A 1 169 ? -23.945 -0.490 12.917 1.00 92.88 169 LEU A CA 1
ATOM 1277 C C . LEU A 1 169 ? -22.972 -1.578 12.466 1.00 92.88 169 LEU A C 1
ATOM 1279 O O . LEU A 1 169 ? -23.242 -2.193 11.429 1.00 92.88 169 LEU A O 1
ATOM 1283 N N . ILE A 1 170 ? -21.864 -1.814 13.175 1.00 93.06 170 ILE A N 1
ATOM 1284 C CA . ILE A 1 170 ? -20.879 -2.847 12.835 1.00 93.06 170 ILE A CA 1
ATOM 1285 C C . ILE A 1 170 ? -21.411 -4.216 13.260 1.00 93.06 170 ILE A C 1
ATOM 1287 O O . ILE A 1 170 ? -21.611 -4.481 14.437 1.00 93.06 170 ILE A O 1
ATOM 1291 N N . SER A 1 171 ? -21.581 -5.110 12.288 1.00 91.12 171 SER A N 1
ATOM 1292 C CA . SER A 1 171 ? -22.061 -6.475 12.513 1.00 91.12 171 SER A CA 1
ATOM 1293 C C . SER A 1 171 ? -20.940 -7.498 12.681 1.00 91.12 171 SER A C 1
ATOM 1295 O O . SER A 1 171 ? -21.195 -8.613 13.123 1.00 91.12 171 SER A O 1
ATOM 1297 N N . GLY A 1 172 ? -19.718 -7.179 12.245 1.00 89.06 172 GLY A N 1
ATOM 1298 C CA . GLY A 1 172 ? -18.593 -8.107 12.328 1.00 89.06 172 GLY A CA 1
ATOM 1299 C C . GLY A 1 172 ? -17.307 -7.593 11.688 1.00 89.06 172 GLY A C 1
ATOM 1300 O O . GLY A 1 172 ? -17.329 -6.725 10.808 1.00 89.06 172 GLY A O 1
ATOM 1301 N N . ILE A 1 173 ? -16.185 -8.154 12.144 1.00 88.88 173 ILE A N 1
ATOM 1302 C CA . ILE A 1 173 ? -14.829 -7.843 11.680 1.00 88.88 173 ILE A CA 1
ATOM 1303 C C . ILE A 1 173 ? -14.130 -9.153 11.306 1.00 88.88 173 ILE A C 1
ATOM 1305 O O . ILE A 1 173 ? -13.751 -9.940 12.182 1.00 88.88 173 ILE A O 1
ATOM 1309 N N . ASP A 1 174 ? -13.910 -9.350 10.010 1.00 87.06 174 ASP A N 1
ATOM 1310 C CA . ASP A 1 174 ? -13.296 -10.550 9.444 1.00 87.06 174 ASP A CA 1
ATOM 1311 C C . ASP A 1 174 ? -11.899 -10.258 8.899 1.00 87.06 174 ASP A C 1
ATOM 1313 O O . ASP A 1 174 ? -11.641 -9.191 8.343 1.00 87.06 174 ASP A O 1
ATOM 1317 N N . VAL A 1 175 ? -10.998 -11.235 9.001 1.00 83.25 175 VAL A N 1
ATOM 1318 C CA . VAL A 1 175 ? -9.674 -11.179 8.368 1.00 83.25 175 VAL A CA 1
ATOM 1319 C C . VAL A 1 175 ? -9.622 -12.226 7.269 1.00 83.25 175 VAL A C 1
ATOM 1321 O O . VAL A 1 175 ? -9.666 -13.428 7.528 1.00 83.25 175 VAL A O 1
ATOM 1324 N N . VAL A 1 176 ? -9.502 -11.777 6.024 1.00 81.12 176 VAL A N 1
ATOM 1325 C CA . VAL A 1 176 ? -9.415 -12.651 4.857 1.00 81.12 176 VAL A CA 1
ATOM 1326 C C . VAL A 1 176 ? -7.953 -12.801 4.455 1.00 81.12 176 VAL A C 1
ATOM 1328 O O . VAL A 1 176 ? -7.297 -11.870 3.981 1.00 81.12 176 VAL A O 1
ATOM 1331 N N . ARG A 1 177 ? -7.436 -14.020 4.622 1.00 68.94 177 ARG A N 1
ATOM 1332 C CA . ARG A 1 177 ? -6.071 -14.397 4.242 1.00 68.94 177 ARG A CA 1
ATOM 1333 C C . ARG A 1 177 ? -6.046 -14.855 2.780 1.00 68.94 177 ARG A C 1
ATOM 1335 O O . ARG A 1 177 ? -6.145 -16.041 2.485 1.00 68.94 177 ARG A O 1
ATOM 1342 N N . LYS A 1 178 ? -5.967 -13.895 1.856 1.00 68.31 178 LYS A N 1
ATOM 1343 C CA . LYS A 1 178 ? -5.748 -14.116 0.410 1.00 68.31 178 LYS A CA 1
ATOM 1344 C C . LYS A 1 178 ? -4.356 -13.623 -0.004 1.00 68.31 178 LYS A C 1
ATOM 1346 O O . LYS A 1 178 ? -3.577 -13.182 0.833 1.00 68.31 178 LYS A O 1
ATOM 1351 N N . HIS A 1 179 ? -4.054 -13.660 -1.308 1.00 57.94 179 HIS A N 1
ATOM 1352 C CA . HIS A 1 179 ? -2.814 -13.114 -1.885 1.00 57.94 179 HIS A CA 1
ATOM 1353 C C . HIS A 1 179 ? -2.536 -11.658 -1.462 1.00 57.94 179 HIS A C 1
ATOM 1355 O O . HIS A 1 179 ? -1.384 -11.254 -1.336 1.00 57.94 179 HIS A O 1
ATOM 1361 N N . MET A 1 180 ? -3.595 -10.889 -1.189 1.00 63.59 180 MET A N 1
ATOM 1362 C CA . MET A 1 180 ? -3.518 -9.648 -0.428 1.00 63.59 180 MET A CA 1
ATOM 1363 C C . MET A 1 180 ? -4.343 -9.824 0.850 1.00 63.59 180 MET A C 1
ATOM 1365 O O . MET A 1 180 ? -5.562 -9.968 0.740 1.00 63.59 180 MET A O 1
ATOM 1369 N N . PRO A 1 181 ? -3.714 -9.854 2.036 1.00 71.06 181 PRO A N 1
ATOM 1370 C CA . PRO A 1 181 ? -4.455 -9.928 3.283 1.00 71.06 181 PRO A CA 1
ATOM 1371 C C . PRO A 1 181 ? -5.320 -8.671 3.446 1.00 71.06 181 PRO A C 1
ATOM 1373 O O . PRO A 1 181 ? -4.852 -7.548 3.213 1.00 71.06 181 PRO A O 1
ATOM 1376 N N . GLU A 1 182 ? -6.581 -8.866 3.832 1.00 81.81 182 GLU A N 1
ATOM 1377 C CA . GLU A 1 182 ? -7.554 -7.788 4.026 1.00 81.81 182 GLU A CA 1
ATOM 1378 C C . GLU A 1 182 ? -8.366 -7.967 5.319 1.00 81.81 182 GLU A C 1
ATOM 1380 O O . GLU A 1 182 ? -8.729 -9.086 5.682 1.00 81.81 182 GLU A O 1
ATOM 1385 N N . THR A 1 183 ? -8.664 -6.861 6.001 1.00 85.06 183 THR A N 1
ATOM 1386 C CA . THR A 1 183 ? -9.648 -6.785 7.089 1.00 85.06 183 THR A CA 1
ATOM 1387 C C . THR A 1 183 ? -10.953 -6.247 6.516 1.00 85.06 183 THR A C 1
ATOM 1389 O O . THR A 1 183 ? -10.961 -5.205 5.858 1.00 85.06 183 THR A O 1
ATOM 1392 N N . ILE A 1 184 ? -12.062 -6.941 6.747 1.00 89.00 184 ILE A N 1
ATOM 1393 C CA . ILE A 1 184 ? -13.390 -6.551 6.277 1.00 89.00 184 ILE A CA 1
ATOM 1394 C C . ILE A 1 184 ? -14.239 -6.194 7.491 1.00 89.00 184 ILE A C 1
ATOM 1396 O O . ILE A 1 184 ? -14.482 -7.040 8.347 1.00 89.00 184 ILE A O 1
ATOM 1400 N N . VAL A 1 185 ? -14.714 -4.952 7.541 1.00 90.12 185 VAL A N 1
ATOM 1401 C CA . VAL A 1 185 ? -15.706 -4.505 8.524 1.00 90.12 185 VAL A CA 1
ATOM 1402 C C . VAL A 1 185 ? -17.065 -4.516 7.839 1.00 90.12 185 VAL A C 1
ATOM 1404 O O . VAL A 1 185 ? -17.270 -3.814 6.844 1.00 90.12 185 VAL A O 1
ATOM 1407 N N . SER A 1 186 ? -17.977 -5.344 8.335 1.00 92.38 186 SER A N 1
ATOM 1408 C CA . SER A 1 186 ? -19.337 -5.472 7.808 1.00 92.38 186 SER A CA 1
ATOM 1409 C C . SER A 1 186 ? -20.321 -4.720 8.695 1.00 92.38 186 SER A C 1
ATOM 1411 O O . SER A 1 186 ? -20.144 -4.658 9.909 1.00 92.38 186 SER A O 1
ATOM 1413 N N . SER A 1 187 ? -21.357 -4.150 8.086 1.00 92.69 187 SER A N 1
ATOM 1414 C CA . SER A 1 187 ? -22.450 -3.483 8.788 1.00 92.69 187 SER A CA 1
ATOM 1415 C C . SER A 1 187 ? -23.747 -4.284 8.717 1.00 92.69 187 SER A C 1
ATOM 1417 O O . SER A 1 187 ? -24.027 -4.919 7.699 1.00 92.69 187 SER A O 1
ATOM 1419 N N . HIS A 1 188 ? -24.603 -4.130 9.731 1.00 89.69 188 HIS A N 1
ATOM 1420 C CA . HIS A 1 188 ? -25.994 -4.602 9.721 1.00 89.69 188 HIS A CA 1
ATOM 1421 C C . HIS A 1 188 ? -26.802 -4.060 8.531 1.00 89.69 188 HIS A C 1
ATOM 1423 O O . HIS A 1 188 ? -27.732 -4.705 8.060 1.00 89.69 188 HIS A O 1
ATOM 1429 N N . THR A 1 189 ? -26.408 -2.903 7.991 1.00 89.06 189 THR A N 1
ATOM 1430 C CA . THR A 1 189 ? -27.023 -2.282 6.804 1.00 89.06 189 THR A CA 1
ATOM 1431 C C . THR A 1 189 ? -26.514 -2.852 5.473 1.00 89.06 189 THR A C 1
ATOM 1433 O O . THR A 1 189 ? -26.864 -2.352 4.406 1.00 89.06 189 THR A O 1
ATOM 1436 N N . GLY A 1 190 ? -25.637 -3.861 5.504 1.00 86.88 190 GLY A N 1
ATOM 1437 C CA . GLY A 1 190 ? -25.020 -4.461 4.317 1.00 86.88 190 GLY A CA 1
ATOM 1438 C C . GLY A 1 190 ? -23.809 -3.698 3.765 1.00 86.88 190 GLY A C 1
ATOM 1439 O O . GLY A 1 190 ? -23.156 -4.183 2.837 1.00 86.88 190 GLY A O 1
ATOM 1440 N N . LYS A 1 191 ? -23.456 -2.535 4.335 1.00 88.81 191 LYS A N 1
ATOM 1441 C CA . LYS A 1 191 ? -22.217 -1.813 3.997 1.00 88.81 191 LYS A CA 1
ATOM 1442 C C . LYS A 1 191 ? -20.987 -2.635 4.388 1.00 88.81 191 LYS A C 1
ATOM 1444 O O . LYS A 1 191 ? -20.983 -3.303 5.419 1.00 88.81 191 LYS A O 1
ATOM 1449 N N . LYS A 1 192 ? -19.933 -2.564 3.572 1.00 88.69 192 LYS A N 1
ATOM 1450 C CA . LYS A 1 192 ? -18.654 -3.239 3.827 1.00 88.69 192 LYS A CA 1
ATOM 1451 C C . LYS A 1 192 ? -17.498 -2.281 3.602 1.00 88.69 192 LYS A C 1
ATOM 1453 O O . LYS A 1 192 ? -17.405 -1.673 2.539 1.00 88.69 192 LYS A O 1
ATOM 1458 N N . LEU A 1 193 ? -16.606 -2.204 4.577 1.00 87.44 193 LEU A N 1
ATOM 1459 C CA . LEU A 1 193 ? -15.359 -1.452 4.524 1.00 87.44 193 LEU A CA 1
ATOM 1460 C C . LEU A 1 193 ? -14.208 -2.453 4.401 1.00 87.44 193 LEU A C 1
ATOM 1462 O O . LEU A 1 193 ? -14.182 -3.452 5.122 1.00 87.44 193 LEU A O 1
ATOM 1466 N N . ARG A 1 194 ? -13.294 -2.237 3.446 1.00 85.94 194 ARG A N 1
ATOM 1467 C CA . ARG A 1 194 ? -12.241 -3.208 3.112 1.00 85.94 194 ARG A CA 1
ATOM 1468 C C . ARG A 1 194 ? -10.860 -2.601 3.258 1.00 85.94 194 ARG A C 1
ATOM 1470 O O . ARG A 1 194 ? -10.412 -1.802 2.443 1.00 85.94 194 ARG A O 1
ATOM 1477 N N . VAL A 1 195 ? -10.137 -3.092 4.246 1.00 80.56 195 VAL A N 1
ATOM 1478 C CA . VAL A 1 195 ? -8.810 -2.621 4.606 1.00 80.56 195 VAL A CA 1
ATOM 1479 C C . VAL A 1 195 ? -7.774 -3.589 4.082 1.00 80.56 195 VAL A C 1
ATOM 1481 O O . VAL A 1 195 ? -7.618 -4.685 4.602 1.00 80.56 195 VAL A O 1
ATOM 1484 N N . VAL A 1 196 ? -7.030 -3.193 3.059 1.00 75.75 196 VAL A N 1
ATOM 1485 C CA . VAL A 1 196 ? -5.974 -4.042 2.495 1.00 75.75 196 VAL A CA 1
ATOM 1486 C C . VAL A 1 196 ? -4.649 -3.708 3.180 1.00 75.75 196 VAL A C 1
ATOM 1488 O O . VAL A 1 196 ? -4.167 -2.584 3.032 1.00 75.75 196 VAL A O 1
ATOM 1491 N N . GLY A 1 197 ? -4.030 -4.669 3.875 1.00 69.62 197 GLY A N 1
ATOM 1492 C CA . GLY A 1 197 ? -2.790 -4.457 4.647 1.00 69.62 197 GLY A CA 1
ATOM 1493 C C . GLY A 1 197 ? -1.651 -3.807 3.843 1.00 69.62 197 GLY A C 1
ATOM 1494 O O . GLY A 1 197 ? -1.129 -2.766 4.242 1.00 69.62 197 GLY A O 1
ATOM 1495 N N . PRO A 1 198 ? -1.339 -4.299 2.624 1.00 67.44 198 PRO A N 1
ATOM 1496 C CA . PRO A 1 198 ? -0.376 -3.661 1.717 1.00 67.44 198 PRO A CA 1
ATOM 1497 C C . PRO A 1 198 ? -0.662 -2.199 1.334 1.00 67.44 198 PRO A C 1
ATOM 1499 O O . PRO A 1 198 ? 0.203 -1.550 0.744 1.00 67.44 198 PRO A O 1
ATOM 1502 N N . ARG A 1 199 ? -1.875 -1.683 1.573 1.00 69.31 199 ARG A N 1
ATOM 1503 C CA . ARG A 1 199 ? -2.250 -0.284 1.298 1.00 69.31 199 ARG A CA 1
ATOM 1504 C C . ARG A 1 199 ? -2.162 0.603 2.533 1.00 69.31 199 ARG A C 1
ATOM 1506 O O . ARG A 1 199 ? -1.966 1.803 2.389 1.00 69.31 199 ARG A O 1
ATOM 1513 N N . THR A 1 200 ? -2.318 0.031 3.720 1.00 70.69 200 THR A N 1
ATOM 1514 C CA . THR A 1 200 ? -2.152 0.743 4.990 1.00 70.69 200 THR A CA 1
ATOM 1515 C C . THR A 1 200 ? -0.723 0.674 5.509 1.00 70.69 200 THR A C 1
ATOM 1517 O O . THR A 1 200 ? -0.389 1.456 6.385 1.00 70.69 200 THR A O 1
ATOM 1520 N N . ASN A 1 201 ? 0.126 -0.194 4.940 1.00 70.00 201 ASN A N 1
ATOM 1521 C CA . ASN A 1 201 ? 1.443 -0.525 5.488 1.00 70.00 201 ASN A CA 1
ATOM 1522 C C . ASN A 1 201 ? 1.342 -1.025 6.943 1.00 70.00 201 ASN A C 1
ATOM 1524 O O . ASN A 1 201 ? 2.222 -0.769 7.761 1.00 70.00 201 ASN A O 1
ATOM 1528 N N . SER A 1 202 ? 0.235 -1.710 7.243 1.00 72.25 202 SER A N 1
ATOM 1529 C CA . SER A 1 202 ? -0.082 -2.241 8.563 1.00 72.25 202 SER A CA 1
ATOM 1530 C C . SER A 1 202 ? -0.531 -3.692 8.456 1.00 72.25 202 SER A C 1
ATOM 1532 O O . SER A 1 202 ? -1.232 -4.063 7.508 1.00 72.25 202 SER A O 1
ATOM 1534 N N . ASP A 1 203 ? -0.170 -4.504 9.447 1.00 75.06 203 ASP A N 1
ATOM 1535 C CA . ASP A 1 203 ? -0.688 -5.865 9.572 1.00 75.06 203 ASP A CA 1
ATOM 1536 C C . ASP A 1 203 ? -2.215 -5.845 9.771 1.00 75.06 203 ASP A C 1
ATOM 1538 O O . ASP A 1 203 ? -2.751 -5.169 10.654 1.00 75.06 203 ASP A O 1
ATOM 1542 N N . VAL A 1 204 ? -2.926 -6.606 8.936 1.00 76.81 204 VAL A N 1
ATOM 1543 C CA . VAL A 1 204 ? -4.390 -6.731 8.986 1.00 76.81 204 VAL A CA 1
ATOM 1544 C C . VAL A 1 204 ? -4.890 -7.356 10.284 1.00 76.81 204 VAL A C 1
ATOM 1546 O O . VAL A 1 204 ? -5.999 -7.047 10.717 1.00 76.81 204 VAL A O 1
ATOM 1549 N N . ASN A 1 205 ? -4.087 -8.216 10.917 1.00 78.50 205 ASN A N 1
ATOM 1550 C CA . ASN A 1 205 ? -4.435 -8.821 12.196 1.00 78.50 205 ASN A CA 1
ATOM 1551 C C . ASN A 1 205 ? -4.395 -7.762 13.297 1.00 78.50 205 ASN A C 1
ATOM 1553 O O . ASN A 1 205 ? -5.306 -7.720 14.116 1.00 78.50 205 ASN A O 1
ATOM 1557 N N . VAL A 1 206 ? -3.401 -6.868 13.276 1.00 77.44 206 VAL A N 1
ATOM 1558 C CA . VAL A 1 206 ? -3.317 -5.766 14.245 1.00 77.44 206 VAL A CA 1
ATOM 1559 C C . VAL A 1 206 ? -4.480 -4.798 14.053 1.00 77.44 206 VAL A C 1
ATOM 1561 O O . VAL A 1 206 ? -5.161 -4.466 15.019 1.00 77.44 206 VAL A O 1
ATOM 1564 N N . ILE A 1 207 ? -4.787 -4.422 12.807 1.00 81.75 207 ILE A N 1
ATOM 1565 C CA . ILE A 1 207 ? -5.958 -3.586 12.504 1.00 81.75 207 ILE A CA 1
ATOM 1566 C C . ILE A 1 207 ? -7.246 -4.244 13.019 1.00 81.75 207 ILE A C 1
ATOM 1568 O O . ILE A 1 207 ? -8.079 -3.574 13.623 1.00 81.75 207 ILE A O 1
ATOM 1572 N N . ALA A 1 208 ? -7.417 -5.551 12.804 1.00 84.50 208 ALA A N 1
ATOM 1573 C CA . ALA A 1 208 ? -8.595 -6.277 13.265 1.00 84.50 208 ALA A CA 1
ATOM 1574 C C . ALA A 1 208 ? -8.684 -6.358 14.794 1.00 84.50 208 ALA A C 1
ATOM 1576 O O . ALA A 1 208 ? -9.777 -6.207 15.328 1.00 84.50 208 ALA A O 1
ATOM 1577 N N . ILE A 1 209 ? -7.564 -6.570 15.491 1.00 85.62 209 ILE A N 1
ATOM 1578 C CA . ILE A 1 209 ? -7.517 -6.584 16.960 1.00 85.62 209 ILE A CA 1
ATOM 1579 C C . ILE A 1 209 ? -7.923 -5.219 17.511 1.00 85.62 209 ILE A C 1
ATOM 1581 O O . ILE A 1 209 ? -8.825 -5.153 18.336 1.00 85.62 209 ILE A O 1
ATOM 1585 N N . VAL A 1 210 ? -7.335 -4.134 16.999 1.00 87.38 210 VAL A N 1
ATOM 1586 C CA . VAL A 1 210 ? -7.671 -2.771 17.438 1.00 87.38 210 VAL A CA 1
ATOM 1587 C C . VAL A 1 210 ? -9.147 -2.458 17.175 1.00 87.38 210 VAL A C 1
ATOM 1589 O O . VAL A 1 210 ? -9.831 -1.929 18.045 1.00 87.38 210 VAL A O 1
ATOM 1592 N N . LEU A 1 211 ? -9.671 -2.819 15.999 1.00 89.31 211 LEU A N 1
ATOM 1593 C CA . LEU A 1 211 ? -11.088 -2.621 15.680 1.00 89.31 211 LEU A CA 1
ATOM 1594 C C . LEU A 1 211 ? -12.015 -3.421 16.604 1.00 89.31 211 LEU A C 1
ATOM 1596 O O . LEU A 1 211 ? -13.053 -2.898 16.995 1.00 89.31 211 LEU A O 1
ATOM 1600 N N . ARG A 1 212 ? -11.662 -4.668 16.942 1.00 89.50 212 ARG A N 1
ATOM 1601 C CA . ARG A 1 212 ? -12.446 -5.504 17.864 1.00 89.50 212 ARG A CA 1
ATOM 1602 C C . ARG A 1 212 ? -12.410 -4.950 19.282 1.00 89.50 212 ARG A C 1
ATOM 1604 O O . ARG A 1 212 ? -13.464 -4.815 19.884 1.00 89.50 212 ARG A O 1
ATOM 1611 N N . HIS A 1 213 ? -11.238 -4.529 19.758 1.00 88.81 213 HIS A N 1
ATOM 1612 C CA . HIS A 1 213 ? -11.080 -3.920 21.081 1.00 88.81 213 HIS A CA 1
ATOM 1613 C C . HIS A 1 213 ? -12.068 -2.769 21.297 1.00 88.81 213 HIS A C 1
ATOM 1615 O O . HIS A 1 213 ? -12.866 -2.809 22.226 1.00 88.81 213 HIS A O 1
ATOM 1621 N N . TYR A 1 214 ? -12.086 -1.788 20.389 1.00 91.19 214 TYR A N 1
ATOM 1622 C CA . TYR A 1 214 ? -12.978 -0.625 20.496 1.00 91.19 214 TYR A CA 1
ATOM 1623 C C . TYR A 1 214 ? -14.439 -0.905 20.129 1.00 91.19 214 TYR A C 1
ATOM 1625 O O . TYR A 1 214 ? -15.324 -0.107 20.459 1.00 91.19 214 TYR A O 1
ATOM 1633 N N . LEU A 1 215 ? -14.715 -2.020 19.454 1.00 90.38 215 LEU A N 1
ATOM 1634 C CA . LEU A 1 215 ? -16.080 -2.501 19.289 1.00 90.38 215 LEU A CA 1
ATOM 1635 C C . LEU A 1 215 ? -16.617 -3.024 20.628 1.00 90.38 215 LEU A C 1
ATOM 1637 O O . LEU A 1 215 ? -17.709 -2.616 21.023 1.00 90.38 215 LEU A O 1
ATOM 1641 N N . ASP A 1 216 ? -15.816 -3.832 21.325 1.00 90.62 216 ASP A N 1
ATOM 1642 C CA . ASP A 1 216 ? -16.172 -4.504 22.579 1.00 90.62 216 ASP A CA 1
ATOM 1643 C C . ASP A 1 216 ? -16.127 -3.568 23.805 1.00 90.62 216 ASP A C 1
ATOM 1645 O O . ASP A 1 216 ? -16.877 -3.784 24.753 1.00 90.62 216 ASP A O 1
ATOM 1649 N N . HIS A 1 217 ? -15.308 -2.507 23.764 1.00 91.62 217 HIS A N 1
ATOM 1650 C CA . HIS A 1 217 ? -15.097 -1.545 24.861 1.00 91.62 217 HIS A CA 1
ATOM 1651 C C . HIS A 1 217 ? -15.544 -0.128 24.448 1.00 91.62 217 HIS A C 1
ATOM 1653 O O . HIS A 1 217 ? -14.709 0.741 24.152 1.00 91.62 217 HIS A O 1
ATOM 1659 N N . PRO A 1 218 ? -16.863 0.142 24.349 1.00 90.56 218 PRO A N 1
ATOM 1660 C CA . PRO A 1 218 ? -17.377 1.446 23.935 1.00 90.56 218 PRO A CA 1
ATOM 1661 C C . PRO A 1 218 ? -16.928 2.599 24.841 1.00 90.56 218 PRO A C 1
ATOM 1663 O O . PRO A 1 218 ? -16.745 3.719 24.362 1.00 90.56 218 PRO A O 1
ATOM 1666 N N . GLU A 1 219 ? -16.715 2.328 26.125 1.00 91.19 219 GLU A N 1
ATOM 1667 C CA . GLU A 1 219 ? -16.251 3.272 27.139 1.00 91.19 219 GLU A CA 1
ATOM 1668 C C . GLU A 1 219 ? -14.806 3.738 26.940 1.00 91.19 219 GLU A C 1
ATOM 1670 O O . GLU A 1 219 ? -14.439 4.779 27.473 1.00 91.19 219 GLU A O 1
ATOM 1675 N N . GLU A 1 220 ? -13.989 3.023 26.162 1.00 89.62 220 GLU A N 1
ATOM 1676 C CA . GLU A 1 220 ? -12.595 3.396 25.887 1.00 89.62 220 GLU A CA 1
ATOM 1677 C C . GLU A 1 220 ? -12.436 4.157 24.558 1.00 89.62 220 GLU A C 1
ATOM 1679 O O . GLU A 1 220 ? -11.347 4.629 24.233 1.00 89.62 220 GLU A O 1
ATOM 1684 N N . ARG A 1 221 ? -13.512 4.344 23.778 1.00 89.00 221 ARG A N 1
ATOM 1685 C CA . ARG A 1 221 ? -13.452 4.985 22.446 1.00 89.00 221 ARG A CA 1
ATOM 1686 C C . ARG A 1 221 ? -12.956 6.428 22.473 1.00 89.00 221 ARG A C 1
ATOM 1688 O O . ARG A 1 221 ? -12.371 6.865 21.485 1.00 89.00 221 ARG A O 1
ATOM 1695 N N . TRP A 1 222 ? -13.125 7.143 23.584 1.00 86.88 222 TRP A N 1
ATOM 1696 C CA . TRP A 1 222 ? -12.577 8.495 23.755 1.00 86.88 222 TRP A CA 1
ATOM 1697 C C . TRP A 1 222 ? -11.046 8.525 23.627 1.00 86.88 222 TRP A C 1
ATOM 1699 O O . TRP A 1 222 ? -10.471 9.533 23.217 1.00 86.88 222 TRP A O 1
ATOM 1709 N N . MET A 1 223 ? -10.369 7.402 23.899 1.00 87.38 223 MET A N 1
ATOM 1710 C CA . MET A 1 223 ? -8.920 7.278 23.739 1.00 87.38 223 MET A CA 1
ATOM 1711 C C . MET A 1 223 ? -8.489 7.352 22.271 1.00 87.38 223 MET A C 1
ATOM 1713 O O . MET A 1 223 ? -7.347 7.705 22.008 1.00 87.38 223 MET A O 1
ATOM 1717 N N . LEU A 1 224 ? -9.383 7.108 21.301 1.00 86.00 224 LEU A N 1
ATOM 1718 C CA . LEU A 1 224 ? -9.089 7.229 19.862 1.00 86.00 224 LEU A CA 1
ATOM 1719 C C . LEU A 1 224 ? -8.703 8.657 19.440 1.00 86.00 224 LEU A C 1
ATOM 1721 O O . LEU A 1 224 ? -8.187 8.852 18.338 1.00 86.00 224 LEU A O 1
ATOM 1725 N N . THR A 1 225 ? -8.949 9.651 20.298 1.00 83.69 225 THR A N 1
ATOM 1726 C CA . THR A 1 225 ? -8.477 11.028 20.110 1.00 83.69 225 THR A CA 1
ATOM 1727 C C . THR A 1 225 ? -6.959 11.165 20.251 1.00 83.69 225 THR A C 1
ATOM 1729 O O . THR A 1 225 ? -6.380 12.057 19.623 1.00 83.69 225 THR A O 1
ATOM 1732 N N . ASP A 1 226 ? -6.330 10.255 21.003 1.00 82.94 226 ASP A N 1
ATOM 1733 C CA . ASP A 1 226 ? -4.895 10.151 21.271 1.00 82.94 226 ASP A CA 1
ATOM 1734 C C . ASP A 1 226 ? -4.370 8.795 20.741 1.00 82.94 226 ASP A C 1
ATOM 1736 O O . ASP A 1 226 ? -4.445 7.772 21.429 1.00 82.94 226 ASP A O 1
ATOM 1740 N N . PRO A 1 227 ? -3.858 8.757 19.493 1.00 79.94 227 PRO A N 1
ATOM 1741 C CA . PRO A 1 227 ? -3.436 7.524 18.832 1.00 79.94 227 PRO A CA 1
ATOM 1742 C C . PRO A 1 227 ? -2.420 6.694 19.619 1.00 79.94 227 PRO A C 1
ATOM 1744 O O . PRO A 1 227 ? -2.443 5.467 19.523 1.00 79.94 227 PRO A O 1
ATOM 1747 N N . GLU A 1 228 ? -1.525 7.338 20.373 1.00 79.88 228 GLU A N 1
ATOM 1748 C CA . GLU A 1 228 ? -0.478 6.641 21.121 1.00 79.88 228 GLU A CA 1
ATOM 1749 C C . GLU A 1 228 ? -1.073 5.923 22.325 1.00 79.88 228 GLU A C 1
ATOM 1751 O O . GLU A 1 228 ? -0.859 4.723 22.501 1.00 79.88 228 GLU A O 1
ATOM 1756 N N . LYS A 1 229 ? -1.897 6.625 23.110 1.00 81.75 229 LYS A N 1
ATOM 1757 C CA . LYS A 1 229 ? -2.592 6.022 24.254 1.00 81.75 229 LYS A CA 1
ATOM 1758 C C . LYS A 1 229 ? -3.550 4.928 23.825 1.00 81.75 229 LYS A C 1
ATOM 1760 O O . LYS A 1 229 ? -3.601 3.887 24.474 1.00 81.75 229 LYS A O 1
ATOM 1765 N N . ALA A 1 230 ? -4.267 5.142 22.724 1.00 81.81 230 ALA A N 1
ATOM 1766 C CA . ALA A 1 230 ? -5.166 4.146 22.167 1.00 81.81 230 ALA A CA 1
ATOM 1767 C C . ALA A 1 230 ? -4.434 2.829 21.871 1.00 81.81 230 ALA A C 1
ATOM 1769 O O . ALA A 1 230 ? -4.869 1.750 22.267 1.00 81.81 230 ALA A O 1
ATOM 1770 N N . LEU A 1 231 ? -3.281 2.914 21.208 1.00 81.12 231 LEU A N 1
ATOM 1771 C CA . LEU A 1 231 ? -2.504 1.733 20.858 1.00 81.12 231 LEU A CA 1
ATOM 1772 C C . LEU A 1 231 ? -1.836 1.087 22.071 1.00 81.12 231 LEU A C 1
ATOM 1774 O O . LEU A 1 231 ? -1.929 -0.130 22.204 1.00 81.12 231 LEU A O 1
ATOM 1778 N N . MET A 1 232 ? -1.244 1.872 22.977 1.00 81.81 232 MET A N 1
ATOM 1779 C CA . MET A 1 232 ? -0.664 1.344 24.220 1.00 81.81 232 MET A CA 1
ATOM 1780 C C . MET A 1 232 ? -1.696 0.558 25.031 1.00 81.81 232 MET A C 1
ATOM 1782 O O . MET A 1 232 ? -1.399 -0.533 25.511 1.00 81.81 232 MET A O 1
ATOM 1786 N N . ARG A 1 233 ? -2.936 1.055 25.116 1.00 82.56 233 ARG A N 1
ATOM 1787 C CA . ARG A 1 233 ? -4.020 0.373 25.828 1.00 82.56 233 ARG A CA 1
ATOM 1788 C C . ARG A 1 233 ? -4.332 -1.007 25.244 1.00 82.56 233 ARG A C 1
ATOM 1790 O O . ARG A 1 233 ? -4.487 -1.976 25.985 1.00 82.56 233 ARG A O 1
ATOM 1797 N N . VAL A 1 234 ? -4.385 -1.108 23.916 1.00 80.94 234 VAL A N 1
ATOM 1798 C CA . VAL A 1 234 ? -4.587 -2.386 23.216 1.00 80.94 234 VAL A CA 1
ATOM 1799 C C . VAL A 1 234 ? -3.383 -3.319 23.425 1.00 80.94 234 VAL A C 1
ATOM 1801 O O . VAL A 1 234 ? -3.560 -4.525 23.601 1.00 80.94 234 VAL A O 1
ATOM 1804 N N . GLU A 1 235 ? -2.155 -2.792 23.442 1.00 78.50 235 GLU A N 1
ATOM 1805 C CA . GLU A 1 235 ? -0.946 -3.589 23.697 1.00 78.50 235 GLU A CA 1
ATOM 1806 C C . GLU A 1 235 ? -0.895 -4.175 25.112 1.00 78.50 235 GLU A C 1
ATOM 1808 O O . GLU A 1 235 ? -0.545 -5.349 25.270 1.00 78.50 235 GLU A O 1
ATOM 1813 N N . GLU A 1 236 ? -1.264 -3.390 26.127 1.00 77.75 236 GLU A N 1
ATOM 1814 C CA . GLU A 1 236 ? -1.295 -3.812 27.533 1.00 77.75 236 GLU A CA 1
ATOM 1815 C C . GLU A 1 236 ? -2.217 -5.015 27.752 1.00 77.75 236 GLU A C 1
ATOM 1817 O O . GLU A 1 236 ? -1.857 -5.957 28.458 1.00 77.75 236 GLU A O 1
ATOM 1822 N N . LEU A 1 237 ? -3.390 -5.009 27.115 1.00 71.06 237 LEU A N 1
ATOM 1823 C CA . LEU A 1 237 ? -4.410 -6.043 27.290 1.00 71.06 237 LEU A CA 1
ATOM 1824 C C . LEU A 1 237 ? -4.144 -7.298 26.453 1.00 71.06 237 LEU A C 1
ATOM 1826 O O . LEU A 1 237 ? -4.458 -8.408 26.884 1.00 71.06 237 LEU A O 1
ATOM 1830 N N . HIS A 1 238 ? -3.539 -7.151 25.272 1.00 69.38 238 HIS A N 1
ATOM 1831 C CA . HIS A 1 238 ? -3.287 -8.271 24.360 1.00 69.38 238 HIS A CA 1
ATOM 1832 C C . HIS A 1 238 ? -1.856 -8.843 24.435 1.00 69.38 238 HIS A C 1
ATOM 1834 O O . HIS A 1 238 ? -1.520 -9.762 23.683 1.00 69.38 238 HIS A O 1
ATOM 1840 N N . GLY A 1 239 ? -1.020 -8.360 25.364 1.00 51.78 239 GLY A N 1
ATOM 1841 C CA . GLY A 1 239 ? 0.152 -9.073 25.898 1.00 51.78 239 GLY A CA 1
ATOM 1842 C C . GLY A 1 239 ? 1.335 -9.287 24.945 1.00 51.78 239 GLY A C 1
ATOM 1843 O O . GLY A 1 239 ? 2.274 -10.011 25.281 1.00 51.78 239 GLY A O 1
ATOM 1844 N N . LYS A 1 240 ? 1.336 -8.674 23.759 1.00 54.16 240 LYS A N 1
ATOM 1845 C CA . LYS A 1 240 ? 2.472 -8.701 22.827 1.00 54.16 240 LYS A CA 1
ATOM 1846 C C . LYS A 1 240 ? 2.960 -7.274 22.615 1.00 54.16 240 LYS A C 1
ATOM 1848 O O . LYS A 1 240 ? 2.226 -6.459 22.081 1.00 54.16 240 LYS A O 1
ATOM 1853 N N . LYS A 1 241 ? 4.212 -6.986 22.995 1.00 49.97 241 LYS A N 1
ATOM 1854 C CA . LYS A 1 241 ? 4.936 -5.796 22.518 1.00 49.97 241 LYS A CA 1
ATOM 1855 C C . LYS A 1 241 ? 5.131 -5.959 21.013 1.00 49.97 241 LYS A C 1
ATOM 1857 O O . LYS A 1 241 ? 6.045 -6.674 20.585 1.00 49.97 241 LYS A O 1
ATOM 1862 N N . TRP A 1 242 ? 4.263 -5.364 20.205 1.00 55.25 242 TRP A N 1
ATOM 1863 C CA . TRP A 1 242 ? 4.376 -5.416 18.753 1.00 55.25 242 TRP A CA 1
ATOM 1864 C C . TRP A 1 242 ? 5.466 -4.416 18.367 1.00 55.25 242 TRP A C 1
ATOM 1866 O O . TRP A 1 242 ? 5.197 -3.245 18.147 1.00 55.25 242 TRP A O 1
ATOM 1876 N N . LYS A 1 243 ? 6.730 -4.869 18.424 1.00 44.78 243 LYS A N 1
ATOM 1877 C CA . LYS A 1 243 ? 7.956 -4.064 18.258 1.00 44.78 243 LYS A CA 1
ATOM 1878 C C . LYS A 1 243 ? 7.754 -2.860 17.315 1.00 44.78 243 LYS A C 1
ATOM 1880 O O . LYS A 1 243 ? 7.718 -3.043 16.100 1.00 44.78 243 LYS A O 1
ATOM 1885 N N . SER A 1 244 ? 7.735 -1.667 17.927 1.00 46.41 244 SER A N 1
ATOM 1886 C CA . SER A 1 244 ? 7.703 -0.319 17.331 1.00 46.41 244 SER A CA 1
ATOM 1887 C C . SER A 1 244 ? 6.357 0.083 16.695 1.00 46.41 244 SER A C 1
ATOM 1889 O O . SER A 1 244 ? 6.168 0.030 15.482 1.00 46.41 244 SER A O 1
ATOM 1891 N N . LEU A 1 245 ? 5.422 0.531 17.549 1.00 48.28 245 LEU A N 1
ATOM 1892 C CA . LEU A 1 245 ? 4.176 1.223 17.167 1.00 48.28 245 LEU A CA 1
ATOM 1893 C C . LEU A 1 245 ? 4.322 2.748 17.026 1.00 48.28 245 LEU A C 1
ATOM 1895 O O . LEU A 1 245 ? 3.394 3.414 16.569 1.00 48.28 245 LEU A O 1
ATOM 1899 N N . LEU A 1 246 ? 5.478 3.297 17.386 1.00 38.44 246 LEU A N 1
ATOM 1900 C CA . LEU A 1 246 ? 5.818 4.705 17.225 1.00 38.44 246 LEU A CA 1
ATOM 1901 C C . LEU A 1 246 ? 7.120 4.785 16.417 1.00 38.44 246 LEU A C 1
ATOM 1903 O O . LEU A 1 246 ? 7.975 3.901 16.579 1.00 38.44 246 LEU A O 1
ATOM 1907 N N . PRO A 1 247 ? 7.300 5.792 15.538 1.00 36.81 247 PRO A N 1
ATOM 1908 C CA . PRO A 1 247 ? 8.659 6.203 15.214 1.00 36.81 247 PRO A CA 1
ATOM 1909 C C . PRO A 1 247 ? 9.348 6.481 16.554 1.00 36.81 247 PRO A C 1
ATOM 1911 O O . PRO A 1 247 ? 8.744 7.128 17.408 1.00 36.81 247 PRO A O 1
ATOM 1914 N N . GLU A 1 248 ? 10.551 5.944 16.777 1.00 40.47 248 GLU A N 1
ATOM 1915 C CA . GLU A 1 248 ? 11.397 6.476 17.849 1.00 40.47 248 GLU A CA 1
ATOM 1916 C C . GLU A 1 248 ? 11.394 7.992 17.647 1.00 40.47 248 GLU A C 1
ATOM 1918 O O . GLU A 1 248 ? 11.739 8.466 16.559 1.00 40.47 248 GLU A O 1
ATOM 1923 N N . SER A 1 249 ? 10.865 8.745 18.618 1.00 38.56 249 SER A N 1
ATOM 1924 C CA . SER A 1 249 ? 11.123 10.171 18.627 1.00 38.56 249 SER A CA 1
ATOM 1925 C C . SER A 1 249 ? 12.641 10.282 18.632 1.00 38.56 249 SER A C 1
ATOM 1927 O O . SER A 1 249 ? 13.305 9.677 19.475 1.00 38.56 249 SER A O 1
ATOM 1929 N N . ASP A 1 250 ? 13.194 10.964 17.631 1.00 38.94 250 ASP A N 1
ATOM 1930 C CA . ASP A 1 250 ? 14.584 11.413 17.646 1.00 38.94 250 ASP A CA 1
ATOM 1931 C C . ASP A 1 250 ? 14.710 12.447 18.779 1.00 38.94 250 ASP A C 1
ATOM 1933 O O . ASP A 1 250 ? 14.834 13.645 18.555 1.00 38.94 250 ASP A O 1
ATOM 1937 N N . ASP A 1 251 ? 14.643 11.976 20.021 1.00 42.12 251 ASP A N 1
ATOM 1938 C CA . ASP A 1 251 ? 15.109 12.673 21.208 1.00 42.12 251 ASP A CA 1
ATOM 1939 C C . ASP A 1 251 ? 16.523 12.162 21.509 1.00 42.12 251 ASP A C 1
ATOM 1941 O O . ASP A 1 251 ? 16.818 11.623 22.574 1.00 42.12 251 ASP A O 1
ATOM 1945 N N . SER A 1 252 ? 17.415 12.296 20.526 1.00 34.81 252 SER A N 1
ATOM 1946 C CA . SER A 1 252 ? 18.857 12.229 20.754 1.00 34.81 252 SER A CA 1
ATOM 1947 C C . SER A 1 252 ? 19.632 12.945 19.646 1.00 34.81 252 SER A C 1
ATOM 1949 O O . SER A 1 252 ? 20.086 12.313 18.693 1.00 34.81 252 SER A O 1
ATOM 1951 N N . VAL A 1 253 ? 19.748 14.270 19.793 1.00 36.47 253 VAL A N 1
ATOM 1952 C CA . VAL A 1 253 ? 20.972 15.114 19.845 1.00 36.47 253 VAL A CA 1
ATOM 1953 C C . VAL A 1 253 ? 20.639 16.534 19.392 1.00 36.47 253 VAL A C 1
ATOM 1955 O O . VAL A 1 253 ? 20.253 16.719 18.219 1.00 36.47 253 VAL A O 1
#

Foldseek 3Di:
DDDDPDDDPPADDPPVVNVVVLVVVVVVLVVVLVPPPDPVVSVVSVVLVVVLNVLVVVLSVLLRLLQVADFDWDDDFQKTKLFQDPVRLCSNLVSLVSQLVSLVVQLVVQVVVCVVVVHDGPSNVVSVVSNVVSVVVNVVSVVVVVFRAIWIQHLQAIDGRPDTDGLVQFPDWDWDPDVFIWIWTAGPVRDIDIHTSSGSSHDRVLVSLLSVVCSVCSVCRSCRSPNVSSSVVSCVVVVDPSDDPDDPPPPDD

Nearest PDB structures (foldseek):
  7l2o-assembly1_D  TM=3.754E-01  e=4.887E+00  Rattus norvegicus
  7l2l-assembly1_C  TM=3.609E-01  e=4.622E+00  Rattus norvegicus

Secondary structure (DSSP, 8-state):
-PPPTTPPPPP----HHHHHHHHHHHHHHHHHHHT---HHHHHHHHHHHHHHHHHHHHHHHHHHHGGGT---B--BTTBEEE---HHHHHHHHHHHHHHHHHHHHHHHHHHHHHHHTTS--HHHHHHHHHHHHHHHHHHHHHHHHTS---EEE-SSEEEETTEEEEGGGEEEEEEE-SSS-EEEEEETTS-EEEEEHHHHTS-HHHHHHHHHHHHH-GGGGGGGGSHHHHHHHHHHHH----S-SSPPP----

Sequence (253 aa):
MVAEDGVPAPIGKLSTGQYVLFTSMCVVAAVFGIVIPSAAAKVLYFSAFVAFFYLFILLIYINNRVQLGTVSVVQKMGSLRFAQSWLGQLMRYGGVVVGAVTTTVFAFLAISSAQVRGTFSVRAVLFSAFALFFWGAVVGVLVHLVKPRGVILTEAGVAEAWTAIPWDLISGIDVVRKHMPETIVSSHTGKKLRVVGPRTNSDVNVIAIVLRHYLDHPEERWMLTDPEKALMRVEELHGKKWKSLLPESDDSV

Radius of gyration: 23.02 Å; Cα contacts (8 Å, |Δi|>4): 319; chains: 1; bounding box: 59×45×68 Å

Organism: NCBI:txid76637

pLDDT: mean 71.12, std 15.04, range [26.73, 93.38]